Protein AF-A0A930X231-F1 (afdb_monomer_lite)

pLDDT: mean 92.52, std 9.86, range [32.0, 98.81]

Radius of gyration: 17.62 Å; chains: 1; bounding box: 50×43×43 Å

Foldseek 3Di:
DWDFDVVVDVRQFIWDWDWDDPDPPGDIHTDPATHADDDQFDGGDDPPAPDGAWDDQWDWFDDPNWIKIWTWTFGNVADRLQRTFTWMKTDPPLAVAVNDIDTDDTQDRQSQGNIFANWFWWAAPVQKIKIKGFGQLPRGDDPQAVSFTGMKIFIDSDSSHGNGDIYPQDTVVLQFTSWDQDLVVQRWIWGAGNPPGDIDTSPRHPSIHHHHDPSVVHHDNPPVPPD

Structure (mmCIF, N/CA/C/O backbone):
data_AF-A0A930X231-F1
#
_entry.id   AF-A0A930X231-F1
#
loop_
_atom_site.group_PDB
_atom_site.id
_atom_site.type_symbol
_atom_site.label_atom_id
_atom_site.label_alt_id
_atom_site.label_comp_id
_atom_site.label_as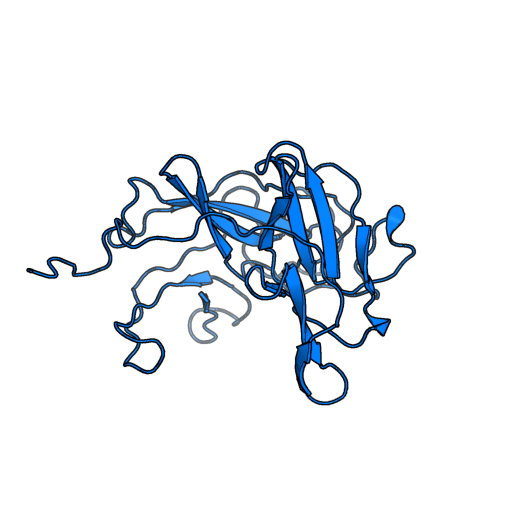ym_id
_atom_site.label_entity_id
_atom_site.label_seq_id
_atom_site.pdbx_PDB_ins_code
_atom_site.Cartn_x
_atom_site.Cartn_y
_atom_site.Cartn_z
_atom_site.occupancy
_atom_site.B_iso_or_equiv
_atom_site.auth_seq_id
_atom_site.auth_comp_id
_atom_site.auth_asym_id
_atom_site.auth_atom_id
_atom_site.pdbx_PDB_model_num
ATOM 1 N N . TYR A 1 1 ? -12.010 1.041 -2.655 1.00 93.31 1 TYR A N 1
ATOM 2 C CA . TYR A 1 1 ? -11.773 -0.088 -3.585 1.00 93.31 1 TYR A CA 1
ATOM 3 C C . TYR A 1 1 ? -11.175 0.452 -4.872 1.00 93.31 1 TYR A C 1
ATOM 5 O O . TYR A 1 1 ? -11.272 1.651 -5.105 1.00 93.31 1 TYR A O 1
ATOM 13 N N . THR A 1 2 ? -10.614 -0.410 -5.716 1.00 95.62 2 THR A N 1
ATOM 14 C CA . THR A 1 2 ? -10.158 -0.028 -7.060 1.00 95.62 2 THR A CA 1
ATOM 15 C C . THR A 1 2 ? -11.245 -0.313 -8.089 1.00 95.62 2 THR A C 1
ATOM 17 O O . THR A 1 2 ? -11.778 -1.420 -8.121 1.00 95.62 2 THR A O 1
ATOM 20 N N . SER A 1 3 ? -11.590 0.667 -8.922 1.00 91.69 3 SER A N 1
ATOM 21 C CA . SER A 1 3 ? -12.479 0.492 -10.075 1.00 91.69 3 SER A CA 1
ATOM 22 C C . SER A 1 3 ? -11.743 0.675 -11.396 1.00 91.69 3 SER A C 1
ATOM 24 O O . SER A 1 3 ? -10.812 1.474 -11.515 1.00 91.69 3 SER A O 1
ATOM 26 N N . ARG A 1 4 ? -12.214 -0.068 -12.399 1.00 90.00 4 ARG A N 1
ATOM 27 C CA . ARG A 1 4 ? -11.838 0.030 -13.812 1.00 90.00 4 ARG A CA 1
ATOM 28 C C . ARG A 1 4 ? -13.124 -0.009 -14.633 1.00 90.00 4 ARG A C 1
ATOM 30 O O . ARG A 1 4 ? -14.051 -0.720 -14.242 1.00 90.00 4 ARG A O 1
ATOM 37 N N . ASP A 1 5 ? -13.181 0.726 -15.737 1.00 84.06 5 ASP A N 1
ATOM 38 C CA . ASP A 1 5 ? -14.359 0.757 -16.606 1.00 84.06 5 ASP A CA 1
ATOM 39 C C . ASP A 1 5 ? -13.953 0.690 -18.084 1.00 84.06 5 ASP A C 1
ATOM 41 O O . ASP A 1 5 ? -13.500 1.668 -18.672 1.00 84.06 5 ASP A O 1
ATOM 45 N N . ARG A 1 6 ? -14.155 -0.485 -18.692 1.00 82.75 6 ARG A N 1
ATOM 46 C CA . ARG A 1 6 ? -13.871 -0.746 -20.114 1.00 82.75 6 ARG A CA 1
ATOM 47 C C . ARG A 1 6 ? -14.817 -0.022 -21.078 1.00 82.75 6 ARG A C 1
ATOM 49 O O . ARG A 1 6 ? -14.574 -0.054 -22.278 1.00 82.75 6 ARG A O 1
ATOM 56 N N . HIS A 1 7 ? -15.907 0.566 -20.586 1.00 84.00 7 HIS A N 1
ATOM 57 C CA . HIS A 1 7 ? -16.837 1.341 -21.407 1.00 84.00 7 HIS A CA 1
ATOM 58 C C . HIS A 1 7 ? -16.461 2.825 -21.468 1.00 84.00 7 HIS A C 1
ATOM 60 O O . HIS A 1 7 ? -16.841 3.501 -22.419 1.00 84.00 7 HIS A O 1
ATOM 66 N N . GLN A 1 8 ? -15.729 3.331 -20.469 1.00 76.19 8 GLN A N 1
ATOM 67 C CA . GLN A 1 8 ? -15.290 4.732 -20.409 1.00 76.19 8 GLN A CA 1
ATOM 68 C C . GLN A 1 8 ? -13.862 4.932 -20.922 1.00 76.19 8 GLN A C 1
ATOM 70 O O . GLN A 1 8 ? -13.531 6.008 -21.414 1.00 76.19 8 GLN A O 1
ATOM 75 N N . ASP A 1 9 ? -13.016 3.913 -20.801 1.00 78.31 9 ASP A N 1
ATOM 76 C CA . ASP A 1 9 ? -11.636 3.931 -21.270 1.00 78.31 9 ASP A CA 1
ATOM 77 C C . ASP A 1 9 ? -11.207 2.541 -21.765 1.00 78.31 9 ASP A C 1
ATOM 79 O O . ASP A 1 9 ? -12.010 1.617 -21.874 1.00 78.31 9 ASP A O 1
ATOM 83 N N . ASN A 1 10 ? -9.923 2.368 -22.078 1.00 77.81 10 ASN A N 1
ATOM 84 C CA . ASN A 1 10 ? -9.371 1.089 -22.535 1.00 77.81 10 ASN A CA 1
ATOM 85 C C . ASN A 1 10 ? -9.362 -0.020 -21.451 1.00 77.81 10 ASN A C 1
ATOM 87 O O . ASN A 1 10 ? -8.783 -1.087 -21.655 1.00 77.81 10 ASN A O 1
ATOM 91 N N . GLY A 1 11 ? -9.964 0.222 -20.282 1.00 78.31 11 GLY A N 1
ATOM 92 C CA . GLY A 1 11 ? -10.049 -0.688 -19.147 1.00 78.31 11 GLY A CA 1
ATOM 93 C C . GLY A 1 11 ? -8.786 -0.769 -18.299 1.00 78.31 11 GLY A C 1
ATOM 94 O O . GLY A 1 11 ? -8.726 -1.605 -17.391 1.00 78.31 11 GLY A O 1
ATOM 95 N N . THR A 1 12 ? -7.769 0.038 -18.604 1.00 81.38 12 THR A N 1
ATOM 96 C CA . THR A 1 12 ? -6.476 0.025 -17.901 1.00 81.38 12 THR A CA 1
ATOM 97 C C . THR A 1 12 ? -6.356 1.143 -16.874 1.00 81.38 12 THR A C 1
ATOM 99 O O . THR A 1 12 ? -5.538 1.029 -15.958 1.00 81.38 12 THR A O 1
ATOM 102 N N . ILE A 1 13 ? -7.190 2.183 -16.979 1.00 88.12 13 ILE A N 1
ATOM 103 C CA . ILE A 1 13 ? -7.213 3.276 -16.010 1.00 88.12 13 ILE A CA 1
ATOM 104 C C . ILE A 1 13 ? -7.808 2.756 -14.705 1.00 88.12 13 ILE A C 1
ATOM 106 O O . ILE A 1 13 ? -8.885 2.155 -14.660 1.00 88.12 13 ILE A O 1
ATOM 110 N N . GLN A 1 14 ? -7.080 2.995 -13.623 1.00 94.44 14 GLN A N 1
ATOM 111 C CA . GLN A 1 14 ? -7.476 2.607 -12.282 1.00 94.44 14 GLN A CA 1
ATOM 112 C C . GLN A 1 14 ? -7.923 3.841 -11.513 1.00 94.44 14 GLN A C 1
ATOM 114 O O . GLN A 1 14 ? -7.312 4.903 -11.592 1.00 94.44 14 GLN A O 1
ATOM 119 N N . ASN A 1 15 ? -9.018 3.699 -10.775 1.00 94.56 15 ASN A N 1
ATOM 120 C CA . ASN A 1 15 ? -9.558 4.751 -9.929 1.00 94.56 15 ASN A CA 1
ATOM 121 C C . ASN A 1 15 ? -9.783 4.197 -8.528 1.00 94.56 15 ASN A C 1
ATOM 123 O O . ASN A 1 15 ? -10.117 3.018 -8.379 1.00 94.56 15 ASN A O 1
ATOM 127 N N . ILE A 1 16 ? -9.689 5.049 -7.511 1.00 96.38 16 ILE A N 1
ATOM 128 C CA . ILE A 1 16 ? -10.174 4.694 -6.179 1.00 96.38 16 ILE A CA 1
ATOM 129 C C . ILE A 1 16 ? -11.616 5.166 -6.033 1.00 96.38 16 ILE A C 1
ATOM 131 O O . ILE A 1 16 ? -11.920 6.350 -6.174 1.00 96.38 16 ILE A O 1
ATOM 135 N N . GLY A 1 17 ? -12.502 4.216 -5.753 1.00 94.50 17 GLY A N 1
ATOM 136 C CA . GLY A 1 17 ? -13.898 4.470 -5.421 1.00 94.50 17 GLY A CA 1
ATOM 137 C C . GLY A 1 17 ? -14.224 4.084 -3.982 1.00 94.50 17 GLY A C 1
ATOM 138 O O . GLY A 1 17 ? -13.452 3.395 -3.298 1.00 94.50 17 GLY A O 1
ATOM 139 N N . MET A 1 18 ? -15.405 4.502 -3.534 1.00 92.31 18 MET A N 1
ATOM 140 C CA . MET A 1 18 ? -15.921 4.222 -2.198 1.00 92.31 18 MET A CA 1
ATOM 141 C C . MET A 1 18 ? -17.340 3.662 -2.272 1.00 92.31 18 MET A C 1
ATOM 143 O O . MET A 1 18 ? -18.137 4.017 -3.138 1.00 92.31 18 MET A O 1
ATOM 147 N N . ALA A 1 19 ? -17.645 2.734 -1.372 1.00 91.38 19 ALA A N 1
ATOM 148 C CA . ALA A 1 19 ? -18.984 2.215 -1.168 1.00 91.38 19 ALA A CA 1
ATOM 149 C C . ALA A 1 19 ? -19.203 2.032 0.328 1.00 91.38 19 ALA A C 1
ATOM 151 O O . ALA A 1 19 ? -18.261 1.715 1.055 1.00 91.38 19 ALA A O 1
ATOM 152 N N . CYS A 1 20 ? -20.440 2.224 0.766 1.00 89.38 20 CYS A N 1
ATOM 153 C CA . CYS A 1 20 ? -20.825 2.118 2.164 1.00 89.38 20 CYS A CA 1
ATOM 154 C C . CYS A 1 20 ? -21.917 1.057 2.314 1.00 89.38 20 CYS A C 1
ATOM 156 O O . CYS A 1 20 ? -22.816 0.964 1.475 1.00 89.38 20 CYS A O 1
ATOM 158 N N . ALA A 1 21 ? -21.866 0.308 3.408 1.00 90.06 21 ALA A N 1
ATOM 159 C CA . ALA A 1 21 ? -22.923 -0.589 3.853 1.00 90.06 21 ALA A CA 1
ATOM 160 C C . ALA A 1 21 ? -23.059 -0.463 5.376 1.00 90.06 21 ALA A C 1
ATOM 162 O O . ALA A 1 21 ? -22.090 -0.135 6.058 1.00 90.06 21 ALA A O 1
ATOM 163 N N . THR A 1 22 ? -24.253 -0.711 5.914 1.00 87.50 22 THR A N 1
ATOM 164 C CA . THR A 1 22 ? -24.484 -0.714 7.372 1.00 87.50 22 THR A CA 1
ATOM 165 C C . THR A 1 22 ? -23.985 -1.994 8.035 1.00 87.50 22 THR A C 1
ATOM 167 O O . THR A 1 22 ? -23.707 -2.006 9.228 1.00 87.50 22 THR A O 1
ATOM 170 N N . THR A 1 23 ? -23.860 -3.075 7.263 1.00 88.31 23 THR A N 1
ATOM 171 C CA . THR A 1 23 ? -23.277 -4.344 7.701 1.00 88.31 23 THR A CA 1
ATOM 172 C C . THR A 1 23 ? -22.404 -4.923 6.586 1.00 88.31 23 THR A C 1
ATOM 174 O O . THR A 1 23 ? -22.676 -4.665 5.410 1.00 88.31 23 THR A O 1
ATOM 177 N N . PRO A 1 24 ? -21.396 -5.757 6.900 1.00 87.12 24 PRO A N 1
ATOM 178 C CA . PRO A 1 24 ? -20.523 -6.348 5.880 1.00 87.12 24 PRO A CA 1
ATOM 179 C C . PRO A 1 24 ? -21.253 -7.202 4.829 1.00 87.12 24 PRO A C 1
ATOM 181 O O . PRO A 1 24 ? -20.798 -7.299 3.691 1.00 87.12 24 PRO A O 1
ATOM 184 N N . ARG A 1 25 ? -22.388 -7.816 5.202 1.00 91.75 25 ARG A N 1
ATOM 185 C CA . ARG A 1 25 ? -23.226 -8.656 4.322 1.00 91.75 25 ARG A CA 1
ATOM 186 C C . ARG A 1 25 ? -24.443 -7.917 3.746 1.00 91.75 25 ARG A C 1
ATOM 188 O O . ARG A 1 25 ? -25.255 -8.531 3.062 1.00 91.75 25 ARG A O 1
ATOM 195 N N . GLY A 1 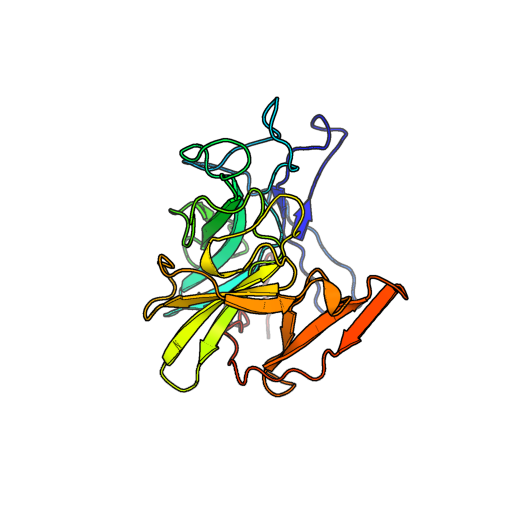26 ? -24.601 -6.633 4.061 1.00 92.00 26 GLY A N 1
ATOM 196 C CA . GLY A 1 26 ? -25.733 -5.822 3.626 1.00 92.00 26 GLY A CA 1
ATOM 197 C C . GLY A 1 26 ? -25.588 -5.286 2.197 1.00 92.00 26 GLY A C 1
ATOM 198 O O . GLY A 1 26 ? -24.569 -5.509 1.538 1.00 92.00 26 GLY A O 1
ATOM 199 N N . PRO A 1 27 ? -26.596 -4.543 1.706 1.00 93.44 27 PRO A N 1
ATOM 200 C CA . PRO A 1 27 ? -26.506 -3.880 0.415 1.00 93.44 27 PRO A CA 1
ATOM 201 C C . PRO A 1 27 ? -25.437 -2.781 0.450 1.00 93.44 27 PRO A C 1
ATOM 203 O O . PRO A 1 27 ? -25.462 -1.886 1.297 1.00 93.44 27 PRO A O 1
ATOM 206 N N . TRP A 1 28 ? -24.517 -2.835 -0.510 1.00 92.44 28 TRP A N 1
ATOM 207 C CA . TRP A 1 28 ? -23.470 -1.834 -0.683 1.00 92.44 28 TRP A CA 1
ATOM 208 C C . TRP A 1 28 ? -23.941 -0.714 -1.607 1.00 92.44 28 TRP A C 1
ATOM 210 O O . TRP A 1 28 ? -24.292 -0.945 -2.765 1.00 92.44 28 TRP A O 1
ATOM 220 N N . ARG A 1 29 ? -23.898 0.527 -1.117 1.00 90.81 29 ARG A N 1
ATOM 221 C CA . ARG A 1 29 ? -24.166 1.733 -1.907 1.00 90.81 29 ARG A CA 1
ATOM 222 C C . ARG A 1 29 ? -22.850 2.345 -2.365 1.00 90.81 29 ARG A C 1
ATOM 224 O O . ARG A 1 29 ? -22.089 2.859 -1.548 1.00 90.81 29 ARG A O 1
ATOM 231 N N . ARG A 1 30 ? -22.595 2.308 -3.674 1.00 89.62 30 ARG A N 1
ATOM 232 C CA . ARG A 1 30 ? -21.461 3.008 -4.295 1.00 89.62 30 ARG A CA 1
ATOM 233 C C . ARG A 1 30 ? -21.662 4.518 -4.217 1.00 89.62 30 ARG A C 1
ATOM 235 O O . ARG A 1 30 ? -22.781 5.004 -4.368 1.00 89.62 30 ARG A O 1
ATOM 242 N N . THR A 1 31 ? -20.579 5.244 -3.992 1.00 88.19 31 THR A N 1
ATOM 243 C CA . THR A 1 31 ? -20.555 6.704 -4.078 1.00 88.19 31 THR A CA 1
ATOM 244 C C . THR A 1 31 ? -20.129 7.125 -5.489 1.00 88.19 31 THR A C 1
ATOM 246 O O . THR A 1 31 ? -19.524 6.322 -6.204 1.00 88.19 31 THR A O 1
ATOM 249 N N . PRO A 1 32 ? -20.404 8.370 -5.918 1.00 87.81 32 PRO A N 1
ATOM 250 C CA . PRO A 1 32 ? -19.880 8.886 -7.185 1.00 87.81 32 PRO A CA 1
ATOM 251 C C . PRO A 1 32 ? -18.370 9.184 -7.135 1.00 87.81 32 PRO A C 1
ATOM 253 O O . PRO A 1 32 ? -17.812 9.661 -8.120 1.00 87.81 32 PRO A O 1
ATOM 256 N N . LEU A 1 33 ? -17.698 8.931 -6.001 1.00 90.25 33 LEU A N 1
ATOM 257 C CA . LEU A 1 33 ? -16.275 9.202 -5.832 1.00 90.25 33 LEU A CA 1
ATOM 258 C C . LEU A 1 33 ? -15.446 8.410 -6.847 1.00 90.25 33 LEU A C 1
ATOM 260 O O . LEU A 1 33 ? -15.532 7.180 -6.919 1.00 90.25 33 LEU A O 1
ATOM 264 N N . ARG A 1 34 ? -14.587 9.128 -7.569 1.00 91.75 34 ARG A N 1
ATOM 265 C CA . ARG A 1 34 ? -13.636 8.565 -8.524 1.00 91.75 34 ARG A CA 1
ATOM 266 C C . ARG A 1 34 ? -12.309 9.307 -8.414 1.00 91.75 34 ARG A C 1
ATOM 268 O O . ARG A 1 34 ? -12.104 10.324 -9.067 1.00 91.75 34 ARG A O 1
ATOM 275 N N . LEU A 1 35 ? -11.417 8.804 -7.566 1.00 94.44 35 LEU A N 1
ATOM 276 C CA . LEU A 1 35 ? -10.089 9.386 -7.391 1.00 94.44 35 LEU A CA 1
ATOM 277 C C . LEU A 1 35 ? -9.142 8.842 -8.453 1.00 94.44 35 LEU A C 1
ATOM 279 O O . LEU A 1 35 ? -8.827 7.649 -8.463 1.00 94.44 35 LEU A O 1
ATOM 283 N N . GLN A 1 36 ? -8.691 9.733 -9.325 1.00 94.06 36 GLN A N 1
ATOM 284 C CA . GLN A 1 36 ? -7.699 9.458 -10.357 1.00 94.06 36 GLN A CA 1
ATOM 285 C C . GLN A 1 36 ? -6.287 9.821 -9.883 1.00 94.06 36 GLN A C 1
ATOM 287 O O . GLN A 1 36 ? -6.154 10.662 -8.990 1.00 94.06 36 GLN A O 1
ATOM 292 N N . PRO A 1 37 ? -5.241 9.243 -10.498 1.00 93.62 37 PRO A N 1
ATOM 293 C CA . PRO A 1 37 ? -3.877 9.723 -10.311 1.00 93.62 37 PRO A CA 1
ATOM 294 C C . PRO A 1 37 ? -3.755 11.207 -10.687 1.00 93.62 37 PRO A C 1
ATOM 296 O O . PRO A 1 37 ? -4.325 11.664 -11.683 1.00 93.62 37 PRO A O 1
ATOM 299 N N . GLY A 1 38 ? -2.972 11.952 -9.915 1.00 92.50 38 GLY A N 1
ATOM 300 C CA . GLY A 1 38 ? -2.638 13.359 -10.149 1.00 92.50 38 GLY A CA 1
ATOM 301 C C . GLY A 1 38 ? -1.209 13.660 -9.699 1.00 92.50 38 GLY A C 1
ATOM 302 O O . GLY A 1 38 ? -0.530 12.760 -9.218 1.00 92.50 38 GLY A O 1
ATOM 303 N N . GLY A 1 39 ? -0.747 14.903 -9.862 1.00 90.50 39 GLY A N 1
ATOM 304 C CA . GLY A 1 39 ? 0.641 15.272 -9.548 1.00 90.50 39 GLY A CA 1
ATOM 305 C C . GLY A 1 39 ? 1.651 14.413 -10.317 1.00 90.50 39 GLY A C 1
ATOM 306 O O . GLY A 1 39 ? 1.470 14.187 -11.514 1.00 90.50 39 GLY A O 1
ATOM 307 N N . ASP A 1 40 ? 2.645 13.887 -9.599 1.00 92.44 40 ASP A N 1
ATOM 308 C CA . ASP A 1 40 ? 3.736 13.059 -10.137 1.00 92.44 40 ASP A CA 1
ATOM 309 C C . ASP A 1 40 ? 3.403 11.558 -10.210 1.00 92.44 40 ASP A C 1
ATOM 311 O O . ASP A 1 40 ? 4.292 10.702 -10.266 1.00 92.44 40 ASP A O 1
ATOM 315 N N . TYR A 1 41 ? 2.116 11.206 -10.202 1.00 97.06 41 TYR A N 1
ATOM 316 C CA . TYR A 1 41 ? 1.676 9.833 -10.419 1.00 97.06 41 TYR A CA 1
ATOM 317 C C . TYR A 1 41 ? 1.233 9.607 -11.861 1.00 97.06 41 TYR A C 1
ATOM 319 O O . TYR A 1 41 ? 0.479 10.377 -12.462 1.00 97.06 41 TYR A O 1
ATOM 327 N N . VAL A 1 42 ? 1.666 8.479 -12.411 1.00 94.62 42 VAL A N 1
ATOM 328 C CA . VAL A 1 42 ? 1.296 8.025 -13.748 1.00 94.62 42 VAL A CA 1
ATOM 329 C C . VAL A 1 42 ? -0.216 7.789 -13.813 1.00 94.62 42 VAL A C 1
ATOM 331 O O . VAL A 1 42 ? -0.779 7.133 -12.946 1.00 94.62 42 VAL A O 1
ATOM 334 N N . ARG A 1 43 ? -0.883 8.282 -14.865 1.00 91.31 43 ARG A N 1
ATOM 335 C CA . ARG A 1 43 ? -2.352 8.191 -15.005 1.00 91.31 43 ARG A CA 1
ATOM 336 C C . ARG A 1 43 ? -2.882 6.888 -15.603 1.00 91.31 43 ARG A C 1
ATOM 338 O O . ARG A 1 43 ? -4.055 6.572 -15.431 1.00 91.31 43 ARG A O 1
ATOM 345 N N . GLN A 1 44 ? -2.056 6.186 -16.372 1.00 90.44 44 GLN A N 1
ATOM 346 C CA . GLN A 1 44 ? -2.457 5.013 -17.148 1.00 90.44 44 GLN A CA 1
ATOM 347 C C . GLN A 1 44 ? -1.246 4.149 -17.505 1.00 90.44 44 GLN A C 1
ATOM 349 O O . GLN A 1 44 ? -0.109 4.510 -17.211 1.00 90.44 44 GLN A O 1
ATOM 354 N N . GLN A 1 45 ? -1.473 3.016 -18.170 1.00 90.38 45 GLN A N 1
ATOM 355 C CA . GLN A 1 45 ? -0.382 2.177 -18.665 1.00 90.38 45 GLN A CA 1
ATOM 356 C C . GLN A 1 45 ? 0.571 2.975 -19.564 1.00 90.38 45 GLN A C 1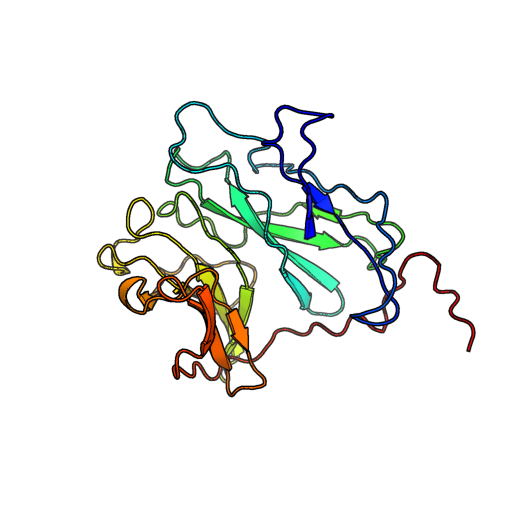
ATOM 358 O O . GLN A 1 45 ? 0.140 3.619 -20.520 1.00 90.38 45 GLN A O 1
ATOM 363 N N . LEU A 1 46 ? 1.870 2.887 -19.274 1.00 88.75 46 LEU A N 1
ATOM 364 C CA . LEU A 1 46 ? 2.919 3.444 -20.122 1.00 88.75 46 LEU A CA 1
ATOM 365 C C . LEU A 1 46 ? 3.366 2.398 -21.145 1.00 88.75 46 LEU A C 1
ATOM 367 O O . LEU A 1 46 ? 3.532 1.218 -20.819 1.00 88.75 46 LEU A O 1
ATOM 371 N N . ALA A 1 47 ? 3.562 2.835 -22.389 1.00 88.44 47 ALA A N 1
ATOM 372 C CA . ALA A 1 47 ? 4.098 1.985 -23.443 1.00 88.44 47 ALA A CA 1
ATOM 373 C C . ALA A 1 47 ? 5.519 1.523 -23.077 1.00 88.44 47 ALA A C 1
ATOM 375 O O . ALA A 1 47 ? 6.345 2.322 -22.644 1.00 88.44 47 ALA A O 1
ATOM 376 N N . GLY A 1 48 ? 5.795 0.227 -23.238 1.00 86.75 48 GLY A N 1
ATOM 377 C CA . GLY A 1 48 ? 7.096 -0.368 -22.914 1.00 86.75 48 GLY A CA 1
ATOM 378 C C . GLY A 1 48 ? 7.323 -0.676 -21.429 1.00 86.75 48 GLY A C 1
ATOM 379 O O . GLY A 1 48 ? 8.312 -1.331 -21.100 1.00 86.75 48 GLY A O 1
ATOM 380 N N . ASP A 1 49 ? 6.416 -0.273 -20.535 1.00 88.62 49 ASP A N 1
ATOM 381 C CA . ASP A 1 49 ? 6.463 -0.701 -19.138 1.00 88.62 49 ASP A CA 1
ATOM 382 C C . ASP A 1 49 ? 6.064 -2.180 -19.033 1.00 88.62 49 ASP A C 1
ATOM 384 O O . ASP A 1 49 ? 5.047 -2.612 -19.580 1.00 88.62 49 ASP A O 1
ATOM 388 N N . ARG A 1 50 ? 6.899 -2.966 -18.353 1.00 85.00 50 ARG A N 1
ATOM 389 C CA . ARG A 1 50 ? 6.747 -4.424 -18.245 1.00 85.00 50 ARG A CA 1
ATOM 390 C C . ARG A 1 50 ? 5.691 -4.827 -17.228 1.00 85.00 50 ARG A C 1
ATOM 392 O O . ARG A 1 50 ? 5.194 -5.949 -17.295 1.00 85.00 50 ARG A O 1
ATOM 399 N N . ALA A 1 51 ? 5.384 -3.936 -16.291 1.00 89.25 51 ALA A N 1
ATOM 400 C CA . ALA A 1 51 ? 4.391 -4.173 -15.263 1.00 89.25 51 ALA A CA 1
ATOM 401 C C . ALA A 1 51 ? 3.114 -3.365 -15.540 1.00 89.25 51 ALA A C 1
ATOM 403 O O . ALA A 1 51 ? 3.187 -2.261 -16.105 1.00 89.25 51 ALA A O 1
ATOM 404 N N . PRO A 1 52 ? 1.938 -3.879 -15.141 1.00 89.75 52 PRO A N 1
ATOM 405 C CA . PRO A 1 52 ? 0.693 -3.146 -15.270 1.00 89.75 52 PRO A CA 1
ATOM 406 C C . PRO A 1 52 ? 0.739 -1.796 -14.541 1.00 89.75 52 PRO A C 1
ATOM 408 O O . PRO A 1 52 ? 1.539 -1.541 -13.641 1.00 89.75 52 PRO A O 1
ATOM 411 N N . HIS A 1 53 ? -0.128 -0.885 -14.961 1.00 93.38 53 HIS A N 1
ATOM 412 C CA . HIS A 1 53 ? -0.357 0.379 -14.284 1.00 93.38 53 HIS A CA 1
ATOM 413 C C . HIS A 1 53 ? -0.823 0.139 -12.840 1.00 93.38 53 HIS A C 1
ATOM 415 O O . HIS A 1 53 ? -1.572 -0.807 -12.574 1.00 93.38 53 HIS A O 1
ATOM 421 N N . ALA A 1 54 ? -0.427 1.022 -11.921 1.00 95.75 54 ALA A N 1
ATOM 422 C CA . ALA A 1 54 ? -0.849 0.991 -10.528 1.00 95.75 54 ALA A CA 1
ATOM 423 C C . ALA A 1 54 ? -1.455 2.331 -10.098 1.00 95.75 54 ALA A C 1
ATOM 425 O O . ALA A 1 54 ? -0.806 3.374 -10.171 1.00 95.75 54 ALA A O 1
ATOM 426 N N . TRP A 1 55 ? -2.706 2.256 -9.649 1.00 97.81 55 TRP A N 1
ATOM 427 C CA . TRP A 1 55 ? -3.412 3.232 -8.824 1.00 97.81 55 TRP A CA 1
ATOM 428 C C . TRP A 1 55 ? -4.504 2.487 -8.049 1.00 97.81 55 TRP A C 1
ATOM 430 O O . TRP A 1 55 ? -5.699 2.542 -8.366 1.00 97.81 55 TRP A O 1
ATOM 440 N N . ARG A 1 56 ? -4.073 1.635 -7.115 1.00 97.75 56 ARG A N 1
ATOM 441 C CA . ARG A 1 56 ? -4.923 0.583 -6.543 1.00 97.75 56 ARG A CA 1
ATOM 442 C C . ARG A 1 56 ? -4.566 0.201 -5.116 1.00 97.75 56 ARG A C 1
ATOM 444 O O . ARG A 1 56 ? -3.614 0.711 -4.553 1.00 97.75 56 ARG A O 1
ATOM 451 N N . ASP A 1 57 ? -5.360 -0.704 -4.557 1.00 98.06 57 ASP A N 1
ATOM 452 C CA . ASP A 1 57 ? -5.146 -1.296 -3.237 1.00 98.06 57 ASP A CA 1
ATOM 453 C C . ASP A 1 57 ? -5.093 -0.256 -2.102 1.00 98.06 57 ASP A C 1
ATOM 455 O O . ASP A 1 57 ? -4.104 -0.164 -1.379 1.00 98.06 57 ASP A O 1
ATOM 459 N N . PRO A 1 58 ? -6.158 0.552 -1.931 1.00 98.19 58 PRO A N 1
ATOM 460 C CA . PRO A 1 58 ? -6.168 1.616 -0.937 1.00 98.19 58 PRO A CA 1
ATOM 461 C C . PRO A 1 58 ? -6.174 1.060 0.494 1.00 98.19 58 PRO A C 1
ATOM 463 O O . PRO A 1 58 ? -7.012 0.221 0.844 1.00 98.19 58 PRO A O 1
ATOM 466 N N . PHE A 1 59 ? -5.314 1.615 1.343 1.00 98.38 59 PHE A N 1
ATOM 467 C CA . PHE A 1 59 ? -5.261 1.387 2.783 1.00 98.38 59 PHE A CA 1
ATOM 468 C C . PHE A 1 59 ? -5.479 2.712 3.519 1.00 98.38 59 PHE A C 1
ATOM 470 O O . PHE A 1 59 ? -4.666 3.630 3.420 1.00 98.38 59 PHE A O 1
ATOM 477 N N . LEU A 1 60 ? -6.599 2.821 4.240 1.00 97.44 60 LEU A N 1
ATOM 478 C CA . LEU A 1 60 ? -6.942 4.009 5.025 1.00 97.44 60 LEU A CA 1
ATOM 479 C C . LEU A 1 60 ? -6.508 3.859 6.478 1.00 97.44 60 LEU A C 1
ATOM 481 O O . LEU A 1 60 ? -6.680 2.780 7.056 1.00 97.44 60 LEU A O 1
ATOM 485 N N . PHE A 1 61 ? -6.057 4.968 7.059 1.00 97.88 61 PHE A N 1
ATOM 486 C CA . PHE A 1 61 ? -5.721 5.098 8.473 1.00 97.88 61 PHE A CA 1
ATOM 487 C C . PHE A 1 61 ? -5.904 6.540 8.969 1.00 97.88 61 PHE A C 1
ATOM 489 O O . PHE A 1 61 ? -6.079 7.477 8.182 1.00 97.88 61 PHE A O 1
ATOM 496 N N . LEU A 1 62 ? -5.876 6.693 10.287 1.00 97.31 62 LEU A N 1
ATOM 497 C CA . LEU A 1 62 ? -5.894 7.952 11.010 1.00 97.31 62 LEU A CA 1
ATOM 498 C C . LEU A 1 62 ? -4.524 8.238 11.603 1.00 97.31 62 LEU A C 1
ATOM 500 O O . LEU A 1 62 ? -3.861 7.351 12.139 1.00 97.31 62 LEU A O 1
ATOM 504 N N . ASP A 1 63 ? -4.144 9.505 11.540 1.00 96.00 63 ASP A N 1
ATOM 505 C CA . ASP A 1 63 ? -2.993 10.033 12.254 1.00 96.00 63 ASP A CA 1
ATOM 506 C C . ASP A 1 63 ? -3.318 11.457 12.706 1.00 96.00 63 ASP A C 1
ATOM 508 O O . ASP A 1 63 ? -3.784 12.270 11.906 1.00 96.00 63 ASP A O 1
ATOM 512 N N . GLU A 1 64 ? -3.177 11.724 14.006 1.00 93.75 64 GLU A N 1
ATOM 513 C CA . GLU A 1 64 ? -3.464 13.031 14.628 1.00 93.75 64 GLU A CA 1
ATOM 514 C C . GLU A 1 64 ? -4.844 13.619 14.258 1.00 93.75 64 GLU A C 1
ATOM 516 O O . GLU A 1 64 ? -5.024 14.821 14.081 1.00 93.75 64 GLU A O 1
ATOM 521 N N . GLY A 1 65 ? -5.856 12.756 14.118 1.00 93.25 65 GLY A N 1
ATOM 522 C CA . GLY A 1 65 ? -7.215 13.171 13.761 1.00 93.25 65 GLY A CA 1
ATOM 523 C C . GLY A 1 65 ? -7.445 13.459 12.277 1.00 93.25 65 GLY A C 1
ATOM 524 O O . GLY A 1 65 ? -8.562 13.803 11.897 1.00 93.25 65 GLY A O 1
ATOM 525 N N . GLN A 1 66 ? -6.438 13.276 11.428 1.00 96.12 66 GLN A N 1
ATOM 526 C CA . GLN A 1 66 ? -6.528 13.437 9.985 1.00 96.12 66 GLN A CA 1
ATOM 527 C C . GLN A 1 66 ? -6.600 12.071 9.290 1.00 96.12 66 GLN A C 1
ATOM 529 O O . GLN A 1 66 ? -5.842 11.153 9.601 1.00 96.12 66 GLN A O 1
ATOM 534 N N . VAL A 1 67 ? -7.516 11.939 8.327 1.00 97.31 67 VAL A N 1
ATOM 535 C CA . VAL A 1 67 ? -7.637 10.733 7.496 1.00 97.31 67 VAL A CA 1
ATOM 536 C C . VAL A 1 67 ? -6.625 10.768 6.359 1.00 97.31 67 VAL A C 1
ATOM 538 O O . VAL A 1 67 ? -6.581 11.734 5.583 1.00 97.31 67 VAL A O 1
ATOM 541 N N . TYR A 1 68 ? -5.888 9.669 6.227 1.00 98.12 68 TYR A N 1
ATOM 542 C CA . TYR A 1 68 ? -4.964 9.407 5.134 1.00 98.12 68 TYR A CA 1
ATOM 543 C C . TYR A 1 68 ? -5.304 8.104 4.415 1.00 98.12 68 TYR A C 1
ATOM 545 O O . TYR A 1 68 ? -5.984 7.218 4.939 1.00 98.12 68 TYR A O 1
ATOM 553 N N . MET A 1 69 ? -4.808 7.998 3.188 1.00 98.38 69 MET A N 1
ATOM 554 C CA . MET A 1 69 ? -4.842 6.789 2.383 1.00 98.38 69 MET A CA 1
ATOM 555 C C . MET A 1 69 ? -3.480 6.588 1.735 1.00 98.38 69 MET A C 1
ATOM 557 O O . MET A 1 69 ? -2.983 7.498 1.075 1.00 98.38 69 MET A O 1
ATOM 561 N N . VAL A 1 70 ? -2.921 5.390 1.874 1.00 98.75 70 VAL A N 1
ATOM 562 C CA . VAL A 1 70 ? -1.819 4.928 1.024 1.00 98.75 70 VAL A CA 1
ATOM 563 C C . VAL A 1 70 ? -2.338 3.944 -0.011 1.00 98.75 70 VAL A C 1
ATOM 565 O O . VAL A 1 70 ? -3.353 3.283 0.216 1.00 98.75 70 VAL A O 1
ATOM 568 N N . LEU A 1 71 ? -1.685 3.876 -1.166 1.00 98.81 71 LEU A N 1
ATOM 569 C CA . LEU A 1 71 ? -2.090 2.998 -2.264 1.00 98.81 71 LEU A CA 1
ATOM 570 C C . LEU A 1 71 ? -0.900 2.640 -3.160 1.00 98.81 71 LEU A C 1
ATOM 572 O O . LEU A 1 71 ? 0.111 3.343 -3.172 1.00 98.81 71 LEU A O 1
ATOM 576 N N . SER A 1 72 ? -1.025 1.562 -3.931 1.00 98.56 72 SER A N 1
ATOM 577 C CA . SER A 1 72 ? -0.067 1.202 -4.978 1.00 98.56 72 SER A CA 1
ATOM 578 C C . SER A 1 72 ? -0.156 2.203 -6.120 1.00 98.56 72 SER A C 1
ATOM 580 O O . SER A 1 72 ? -1.211 2.330 -6.747 1.00 98.56 72 SER A O 1
ATOM 582 N N . ALA A 1 73 ? 0.950 2.875 -6.418 1.00 98.19 73 ALA A N 1
ATOM 583 C CA . ALA A 1 73 ? 1.056 3.875 -7.469 1.00 98.19 73 ALA A CA 1
ATOM 584 C C . ALA A 1 73 ? 2.264 3.612 -8.378 1.00 98.19 73 ALA A C 1
ATOM 586 O O . ALA A 1 73 ? 3.133 2.790 -8.078 1.00 98.19 73 ALA A O 1
ATOM 587 N N . LYS A 1 74 ? 2.335 4.355 -9.485 1.00 97.44 74 LYS A N 1
ATOM 588 C CA . LYS A 1 74 ? 3.564 4.517 -10.267 1.00 97.44 74 LYS A CA 1
ATOM 589 C C . LYS A 1 74 ? 3.988 5.980 -10.291 1.00 97.44 74 LYS A C 1
ATOM 591 O O . LYS A 1 74 ? 3.165 6.837 -10.604 1.00 97.44 74 LYS A O 1
ATOM 596 N N . SER A 1 75 ? 5.252 6.253 -9.985 1.00 96.38 75 SER A N 1
ATOM 597 C CA . SER A 1 75 ? 5.859 7.581 -10.109 1.00 96.38 75 SER A CA 1
ATOM 598 C C . SER A 1 75 ? 6.145 7.908 -11.577 1.00 96.38 75 SER A C 1
ATOM 600 O O . SER A 1 75 ? 6.626 7.058 -12.326 1.00 96.38 75 SER A O 1
ATOM 602 N N . SER A 1 76 ? 5.869 9.140 -12.004 1.00 94.75 76 SER A N 1
ATOM 603 C CA . SER A 1 76 ? 6.270 9.645 -13.324 1.00 94.75 76 SER A CA 1
ATOM 604 C C . SER A 1 76 ? 7.725 10.113 -13.373 1.00 94.75 76 SER A C 1
ATOM 606 O O . SER A 1 76 ? 8.257 10.297 -14.463 1.00 94.75 76 SER A O 1
ATOM 608 N N . ALA A 1 77 ? 8.367 10.305 -12.216 1.00 93.12 77 ALA A N 1
ATOM 609 C CA . ALA A 1 77 ? 9.750 10.773 -12.112 1.00 93.12 77 ALA A CA 1
ATOM 610 C C . ALA A 1 77 ? 10.784 9.632 -12.138 1.00 93.12 77 ALA A C 1
ATOM 612 O O . ALA A 1 77 ? 11.967 9.875 -12.369 1.00 93.12 77 ALA A O 1
ATOM 613 N N . ALA A 1 78 ? 10.355 8.390 -11.899 1.00 94.38 78 ALA A N 1
ATOM 614 C CA . ALA A 1 78 ? 11.231 7.224 -11.839 1.00 94.38 78 ALA A CA 1
ATOM 615 C C . ALA A 1 78 ? 11.302 6.463 -13.184 1.00 94.38 78 ALA A C 1
ATOM 617 O O . ALA A 1 78 ? 10.334 6.467 -13.951 1.00 94.38 78 ALA A O 1
ATOM 618 N N . PRO A 1 79 ? 12.416 5.761 -13.478 1.00 94.25 79 PRO A N 1
ATOM 619 C CA . PRO A 1 79 ? 12.555 4.975 -14.704 1.00 94.25 79 PRO A CA 1
ATOM 620 C C . PRO A 1 79 ? 11.506 3.859 -14.840 1.00 94.25 79 PRO A C 1
ATOM 622 O O . PRO A 1 79 ? 11.099 3.242 -13.854 1.00 94.25 79 PRO A O 1
ATOM 625 N N . LEU A 1 80 ? 11.126 3.532 -16.081 1.00 94.31 80 LEU A N 1
ATOM 626 C CA . LEU A 1 80 ? 10.222 2.412 -16.374 1.00 94.31 80 LEU A CA 1
ATOM 627 C C . LEU A 1 80 ? 10.735 1.088 -15.795 1.00 94.31 80 LEU A C 1
ATOM 629 O O . LEU A 1 80 ? 11.927 0.784 -15.850 1.00 94.31 80 LEU A O 1
ATOM 633 N N . GLY A 1 81 ? 9.812 0.288 -15.256 1.00 93.25 81 GLY A N 1
ATOM 634 C CA . GLY A 1 81 ? 10.133 -0.974 -14.584 1.00 93.25 81 GLY A CA 1
ATOM 635 C C . GLY A 1 81 ? 10.798 -0.807 -13.213 1.00 93.25 81 GLY A C 1
ATOM 636 O O . GLY A 1 81 ? 11.146 -1.801 -12.590 1.00 93.25 81 GLY A O 1
ATOM 637 N N . LYS A 1 82 ? 10.983 0.433 -12.748 1.00 95.38 82 LYS A N 1
ATOM 638 C CA . LYS A 1 82 ? 11.494 0.795 -11.418 1.00 95.38 82 LYS A CA 1
ATOM 639 C C . LYS A 1 82 ? 10.712 1.969 -10.825 1.00 95.38 82 LYS A C 1
ATOM 641 O O . LYS A 1 82 ? 11.217 2.714 -9.996 1.00 95.38 82 LYS A O 1
ATOM 646 N N . ASN A 1 83 ? 9.493 2.176 -11.299 1.00 96.56 83 ASN A N 1
ATOM 647 C CA . ASN A 1 83 ? 8.655 3.319 -10.970 1.00 96.56 83 ASN A CA 1
ATOM 648 C C . ASN A 1 83 ? 7.520 2.987 -10.000 1.00 96.56 83 ASN A C 1
ATOM 650 O O . ASN A 1 83 ? 6.662 3.836 -9.775 1.00 96.56 83 ASN A O 1
ATOM 654 N N . GLY A 1 84 ? 7.498 1.786 -9.428 1.00 97.12 84 GLY A N 1
ATOM 655 C CA . GLY A 1 84 ? 6.590 1.422 -8.351 1.00 97.12 84 GLY A CA 1
ATOM 656 C C . GLY A 1 84 ? 6.798 2.329 -7.141 1.00 97.12 84 GLY A C 1
ATOM 657 O O . GLY A 1 84 ? 7.927 2.558 -6.701 1.00 97.12 84 GLY A O 1
ATOM 658 N N . ALA A 1 85 ? 5.693 2.857 -6.626 1.00 98.12 85 ALA A N 1
ATOM 659 C CA . ALA A 1 85 ? 5.671 3.764 -5.491 1.00 98.12 85 ALA A CA 1
ATOM 660 C C . ALA A 1 85 ? 4.463 3.473 -4.594 1.00 98.12 85 ALA A C 1
ATOM 662 O O . ALA A 1 85 ? 3.465 2.891 -5.031 1.00 98.12 85 ALA A O 1
ATOM 663 N N . VAL A 1 86 ? 4.529 3.936 -3.349 1.00 98.69 86 VAL A N 1
ATOM 664 C CA . VAL A 1 86 ? 3.376 3.977 -2.448 1.00 98.69 86 VAL A CA 1
ATOM 665 C C . VAL A 1 86 ? 2.901 5.417 -2.345 1.00 98.69 86 VAL A C 1
ATOM 667 O O . VAL A 1 86 ? 3.537 6.255 -1.703 1.00 98.69 86 VAL A O 1
ATOM 670 N N . GLY A 1 87 ? 1.797 5.700 -3.033 1.00 98.38 87 GLY A N 1
ATOM 671 C CA . GLY A 1 87 ? 1.220 7.035 -3.100 1.00 98.38 87 GLY A CA 1
ATOM 672 C C . GLY A 1 87 ? 0.482 7.411 -1.822 1.00 98.38 87 GLY A C 1
ATOM 673 O O . GLY A 1 87 ? 0.029 6.529 -1.091 1.00 98.38 87 GLY A O 1
ATOM 674 N N . LEU A 1 88 ? 0.337 8.714 -1.573 1.00 98.50 88 LEU A N 1
ATOM 675 C CA . LEU A 1 88 ? -0.329 9.255 -0.389 1.00 98.50 88 LEU A CA 1
ATOM 676 C C . LEU A 1 88 ? -1.446 10.223 -0.762 1.00 98.50 88 LEU A C 1
ATOM 678 O O . LEU A 1 88 ? -1.273 11.122 -1.584 1.00 98.50 88 LEU A O 1
ATOM 682 N N . LEU A 1 89 ? -2.596 10.059 -0.117 1.00 98.12 89 LEU A N 1
ATOM 683 C CA . LEU A 1 89 ? -3.700 11.000 -0.194 1.00 98.12 89 LEU A CA 1
ATOM 684 C C . LEU A 1 89 ? -4.164 11.403 1.207 1.00 98.12 89 LEU A C 1
ATOM 686 O O . LEU A 1 89 ? -4.118 10.613 2.152 1.00 98.12 89 LEU A O 1
ATOM 690 N N . ARG A 1 90 ? -4.671 12.632 1.320 1.00 97.31 90 ARG A N 1
ATOM 691 C CA . ARG A 1 90 ? -5.273 13.202 2.531 1.00 97.31 90 ARG A CA 1
ATOM 692 C C . ARG A 1 90 ? -6.718 13.613 2.261 1.00 97.31 90 ARG A C 1
ATOM 694 O O . ARG A 1 90 ? -6.983 14.324 1.294 1.00 97.31 90 ARG A O 1
ATOM 701 N N . LEU A 1 91 ? -7.653 13.216 3.121 1.00 95.94 91 LEU A N 1
ATOM 702 C CA . LEU A 1 91 ? -9.048 13.658 3.013 1.00 95.94 91 LEU A CA 1
ATOM 703 C C . LEU A 1 91 ? -9.179 15.103 3.511 1.00 95.94 91 LEU A C 1
ATOM 705 O O . LEU A 1 91 ? -8.939 15.384 4.685 1.00 95.94 91 LEU A O 1
ATOM 709 N N . ARG A 1 92 ? -9.589 16.040 2.656 1.00 92.50 92 ARG A N 1
ATOM 710 C CA . ARG A 1 92 ? -9.783 17.435 3.074 1.00 92.50 92 ARG A CA 1
ATOM 711 C C . ARG A 1 92 ? -11.017 17.565 3.960 1.00 92.50 92 ARG A C 1
ATOM 713 O O . ARG A 1 92 ? -12.068 17.008 3.661 1.00 92.50 92 ARG A O 1
ATOM 720 N N . GLY A 1 93 ? -10.875 18.308 5.058 1.00 86.12 93 GLY A N 1
ATOM 721 C CA . GLY A 1 93 ? -11.971 18.592 5.987 1.00 86.12 93 GLY A CA 1
ATOM 722 C C . GLY A 1 93 ? -12.498 17.378 6.757 1.00 86.12 93 GLY A C 1
ATOM 723 O O . GLY A 1 93 ? -13.455 17.537 7.505 1.00 86.12 93 GLY A O 1
ATOM 724 N N . ASN A 1 94 ? -11.880 16.196 6.607 1.00 84.06 94 ASN A N 1
ATOM 725 C CA . ASN A 1 94 ? -12.286 14.970 7.294 1.00 84.06 94 ASN A CA 1
ATOM 726 C C . ASN A 1 94 ? -13.765 14.590 7.051 1.00 84.06 94 ASN A C 1
ATOM 728 O O . ASN A 1 94 ? -14.455 14.098 7.940 1.00 84.06 94 ASN A O 1
ATOM 732 N N . ASP A 1 95 ? -14.260 14.803 5.831 1.00 85.69 95 ASP A N 1
ATOM 733 C CA . ASP A 1 95 ? -15.637 14.481 5.453 1.00 85.69 95 ASP A CA 1
ATOM 734 C C . ASP A 1 95 ? -15.668 13.573 4.217 1.00 85.69 95 ASP A C 1
ATOM 736 O O . ASP A 1 95 ? -15.421 14.000 3.083 1.00 85.69 95 ASP A O 1
ATOM 740 N N . PHE A 1 96 ? -15.997 12.296 4.427 1.00 87.12 96 PHE A N 1
ATOM 741 C CA . PHE A 1 96 ? -16.099 11.328 3.336 1.00 87.12 96 PHE A CA 1
ATOM 742 C C . PHE A 1 96 ? -17.278 11.627 2.404 1.00 87.12 96 PHE A C 1
ATOM 744 O O . PHE A 1 96 ? -17.272 11.171 1.260 1.00 87.12 96 PHE A O 1
ATOM 751 N N . SER A 1 97 ? -18.288 12.374 2.862 1.00 81.81 97 SER A N 1
ATOM 752 C CA . SER A 1 97 ? -19.438 12.753 2.043 1.00 81.81 97 SER A CA 1
ATOM 753 C C . SER A 1 97 ? -19.075 13.796 0.984 1.00 81.81 97 SER A C 1
ATOM 755 O O . SER A 1 97 ? -19.505 13.660 -0.161 1.00 81.81 97 SER A O 1
ATOM 757 N N . ALA A 1 98 ? -18.215 14.759 1.333 1.00 80.50 98 ALA A N 1
ATOM 758 C CA . ALA A 1 98 ? -17.646 15.715 0.388 1.00 80.50 98 ALA A CA 1
ATOM 759 C C . ALA A 1 98 ? -16.686 15.030 -0.596 1.00 80.50 98 ALA A C 1
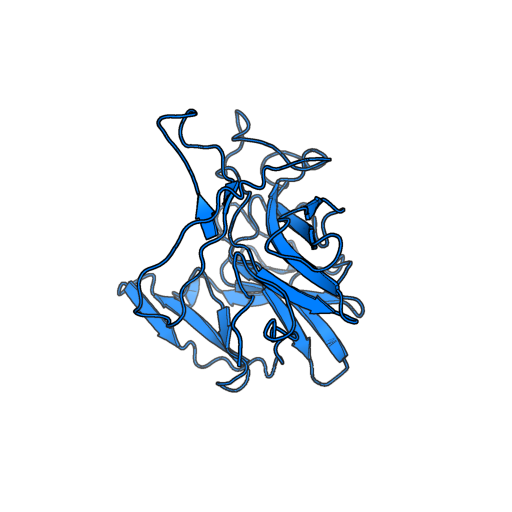ATOM 761 O O . ALA A 1 98 ? -16.589 15.430 -1.755 1.00 80.50 98 ALA A O 1
ATOM 762 N N . GLY A 1 99 ? -15.982 13.985 -0.143 1.00 85.12 99 GLY A N 1
ATOM 763 C CA . GLY A 1 99 ? -15.139 13.153 -1.004 1.00 85.12 99 GLY A CA 1
ATOM 764 C C . GLY A 1 99 ? -13.977 13.914 -1.647 1.00 85.12 99 GLY A C 1
ATOM 765 O O . GLY A 1 99 ? -13.479 13.502 -2.692 1.00 85.12 99 GLY A O 1
ATOM 766 N N . VAL A 1 100 ? -13.546 15.025 -1.045 1.00 92.06 100 VAL A N 1
ATOM 767 C CA . VAL A 1 100 ? -12.450 15.848 -1.562 1.00 92.06 100 VAL A CA 1
ATOM 768 C C . VAL A 1 100 ? -11.134 15.327 -1.003 1.00 92.06 100 VAL A C 1
ATOM 770 O O . VAL A 1 100 ? -10.857 15.463 0.187 1.00 92.06 100 VAL A O 1
ATOM 773 N N . TRP A 1 101 ? -10.306 14.752 -1.868 1.00 95.75 101 TRP A N 1
ATOM 774 C CA . TRP A 1 101 ? -8.988 14.244 -1.501 1.00 95.75 101 TRP A CA 1
ATOM 775 C C . TRP A 1 101 ? -7.891 15.098 -2.115 1.00 95.75 101 TRP A C 1
ATOM 777 O O . TRP A 1 101 ? -7.960 15.502 -3.273 1.00 95.75 101 TRP A O 1
ATOM 787 N N . GLU A 1 102 ? -6.865 15.351 -1.322 1.00 96.56 102 GLU A N 1
ATOM 788 C CA . GLU A 1 102 ? -5.618 15.942 -1.763 1.00 96.56 102 GLU A CA 1
ATOM 789 C C . GLU A 1 102 ? -4.600 14.841 -2.029 1.00 96.56 102 GLU A C 1
ATOM 791 O O . GLU A 1 102 ? -4.398 13.964 -1.190 1.00 96.56 102 GLU A O 1
ATOM 796 N N . ILE A 1 103 ? -3.970 14.901 -3.196 1.00 97.50 103 ILE A N 1
ATOM 797 C CA . ILE A 1 103 ? -2.891 14.001 -3.591 1.00 97.50 103 ILE A CA 1
ATOM 798 C C . ILE A 1 103 ? -1.577 14.620 -3.111 1.00 97.50 103 ILE A C 1
ATOM 800 O O . ILE A 1 103 ? -1.323 15.792 -3.380 1.00 97.50 103 ILE A O 1
ATOM 804 N N . LEU A 1 104 ? -0.784 13.841 -2.380 1.00 97.56 104 LEU A N 1
ATOM 805 C CA . LEU A 1 104 ? 0.490 14.240 -1.782 1.00 97.56 104 LEU A CA 1
ATOM 806 C C . LEU A 1 104 ? 1.642 13.421 -2.382 1.00 97.56 104 LEU A C 1
ATOM 808 O O . LEU A 1 104 ? 1.414 12.437 -3.094 1.00 97.56 104 LEU A O 1
ATOM 812 N N . ASP A 1 105 ? 2.872 13.802 -2.047 1.00 96.88 105 ASP A N 1
ATOM 813 C CA . ASP A 1 105 ? 4.080 13.066 -2.426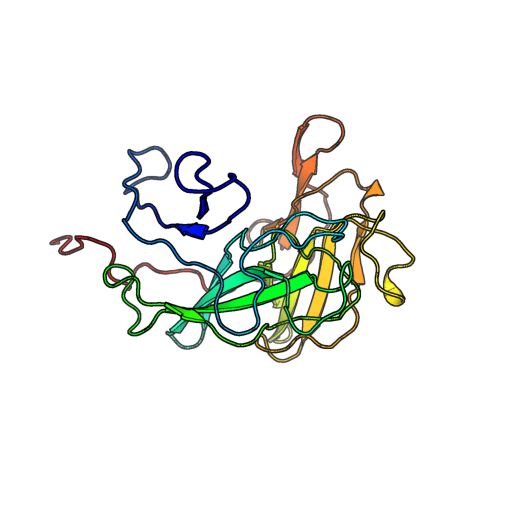 1.00 96.88 105 ASP A CA 1
ATOM 814 C C . ASP A 1 105 ? 4.061 11.627 -1.898 1.00 96.88 105 ASP A C 1
ATOM 816 O O . ASP A 1 105 ? 3.445 11.316 -0.872 1.00 96.88 105 ASP A O 1
ATOM 820 N N . ALA A 1 106 ? 4.729 10.734 -2.627 1.00 98.00 106 ALA A N 1
ATOM 821 C CA . ALA A 1 106 ? 4.782 9.322 -2.278 1.00 98.00 106 ALA A CA 1
ATOM 822 C C . ALA A 1 106 ? 5.528 9.131 -0.955 1.00 98.00 106 ALA A C 1
ATOM 824 O O . ALA A 1 106 ? 6.590 9.715 -0.753 1.00 98.00 106 ALA A O 1
ATOM 825 N N . ILE A 1 107 ? 5.024 8.248 -0.089 1.00 98.44 107 ILE A N 1
ATOM 826 C CA . ILE A 1 107 ? 5.743 7.901 1.148 1.00 98.44 107 ILE A CA 1
ATOM 827 C C . ILE A 1 107 ? 6.926 6.965 0.889 1.00 98.44 107 ILE A C 1
ATOM 829 O O . ILE A 1 107 ? 7.802 6.837 1.738 1.00 98.44 107 ILE A O 1
ATOM 833 N N . ALA A 1 108 ? 6.940 6.294 -0.267 1.00 98.31 108 ALA A N 1
ATOM 834 C CA . ALA A 1 108 ? 8.029 5.435 -0.709 1.00 98.31 108 ALA A CA 1
ATOM 835 C C . ALA A 1 108 ? 8.102 5.409 -2.239 1.00 98.31 108 ALA A C 1
ATOM 837 O O . ALA A 1 108 ? 7.100 5.153 -2.911 1.00 98.31 108 ALA A O 1
ATOM 838 N N . SER A 1 109 ? 9.297 5.624 -2.785 1.00 97.25 109 SER A N 1
ATOM 839 C CA . SER A 1 109 ? 9.608 5.430 -4.207 1.00 97.25 109 SER A CA 1
ATOM 840 C C . SER A 1 109 ? 11.071 4.987 -4.353 1.00 97.25 109 SER A C 1
ATOM 842 O O . SER A 1 109 ? 11.900 5.737 -4.870 1.00 97.25 109 SER A O 1
ATOM 844 N N . PRO A 1 110 ? 11.422 3.776 -3.881 1.00 96.12 110 PRO A N 1
ATOM 845 C CA . PRO A 1 110 ? 12.815 3.335 -3.733 1.00 96.12 110 PRO A CA 1
ATOM 846 C C . PRO A 1 110 ? 13.537 3.042 -5.062 1.00 96.12 110 PRO A C 1
ATOM 848 O O . PRO A 1 110 ? 14.719 2.717 -5.066 1.00 96.12 110 PRO A O 1
ATOM 851 N N . GLN A 1 111 ? 12.837 3.119 -6.196 1.00 95.81 111 GLN A N 1
ATOM 852 C CA . GLN A 1 111 ? 13.384 2.888 -7.539 1.00 95.81 111 GLN A CA 1
ATOM 853 C C . GLN A 1 111 ? 13.983 1.487 -7.774 1.00 95.81 111 GLN A C 1
ATOM 855 O O . GLN A 1 111 ? 14.902 1.302 -8.576 1.00 95.81 111 GLN A O 1
ATOM 860 N N . TRP A 1 112 ? 13.448 0.476 -7.089 1.00 95.69 112 TRP A N 1
ATOM 861 C CA . TRP A 1 112 ? 13.824 -0.937 -7.264 1.00 95.69 112 TRP A CA 1
ATOM 862 C C . TRP A 1 112 ? 12.682 -1.825 -7.752 1.00 95.69 112 TRP A C 1
ATOM 864 O O . TRP A 1 112 ? 12.924 -2.936 -8.211 1.00 95.69 112 TRP A O 1
ATOM 874 N N . TYR A 1 113 ? 11.454 -1.325 -7.658 1.00 96.31 113 TYR A N 1
ATOM 875 C CA . TYR A 1 113 ? 10.231 -2.071 -7.904 1.00 96.31 113 TYR A CA 1
ATOM 876 C C . TYR A 1 113 ? 9.513 -1.440 -9.091 1.00 96.31 113 TYR A C 1
ATOM 878 O O . TYR A 1 113 ? 9.390 -0.218 -9.159 1.00 96.31 113 TYR A O 1
ATOM 886 N N . ALA A 1 114 ? 9.032 -2.248 -10.023 1.00 95.75 114 ALA A N 1
ATOM 887 C CA . ALA A 1 114 ? 8.002 -1.859 -10.969 1.00 95.75 114 ALA A CA 1
ATOM 888 C C . ALA A 1 114 ? 6.642 -1.750 -10.260 1.00 95.75 114 ALA A C 1
ATOM 890 O O . ALA A 1 114 ? 5.852 -0.866 -10.601 1.00 95.75 114 ALA A O 1
ATOM 891 N N . GLU A 1 115 ? 6.382 -2.609 -9.264 1.00 95.38 115 GLU A N 1
ATOM 892 C CA . GLU A 1 115 ? 5.146 -2.606 -8.473 1.00 95.38 115 GLU A CA 1
ATOM 893 C C . GLU A 1 115 ? 5.374 -2.857 -6.974 1.00 95.38 115 GLU A C 1
ATOM 895 O O . GLU A 1 115 ? 6.133 -3.733 -6.560 1.00 95.38 115 GLU A O 1
ATOM 900 N N . MET A 1 116 ? 4.648 -2.093 -6.153 1.00 97.81 116 MET A N 1
ATOM 901 C CA . MET A 1 116 ? 4.539 -2.274 -4.702 1.00 97.81 116 MET A CA 1
ATOM 902 C C . MET A 1 116 ? 3.062 -2.533 -4.379 1.00 97.81 116 MET A C 1
ATOM 904 O O . MET A 1 116 ? 2.289 -1.593 -4.178 1.00 97.81 116 MET A O 1
ATOM 908 N N . GLU A 1 117 ? 2.635 -3.796 -4.437 1.00 97.94 117 GLU A N 1
ATOM 909 C CA . GLU A 1 117 ? 1.221 -4.191 -4.372 1.00 97.94 117 GLU A CA 1
ATOM 910 C C . GLU A 1 117 ? 0.696 -4.278 -2.936 1.00 97.94 117 GLU A C 1
ATOM 912 O O . GLU A 1 117 ? 1.431 -4.623 -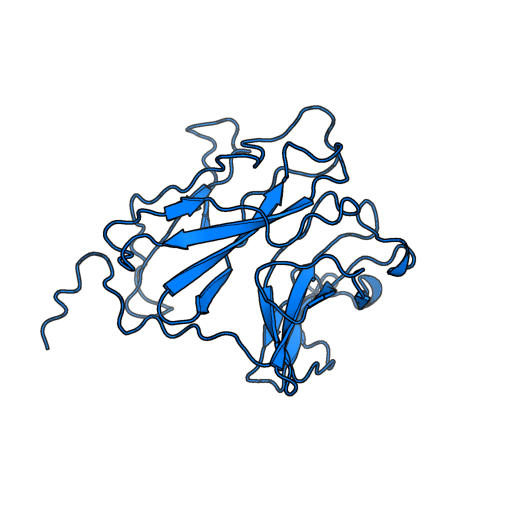2.012 1.00 97.94 117 GLU A O 1
ATOM 917 N N . VAL A 1 118 ? -0.602 -4.026 -2.741 1.00 98.12 118 VAL A N 1
ATOM 918 C CA . VAL A 1 118 ? -1.278 -4.181 -1.437 1.00 98.12 118 VAL A CA 1
ATOM 919 C C . VAL A 1 118 ? -0.544 -3.486 -0.265 1.00 98.12 118 VAL A C 1
ATOM 921 O O . VAL A 1 118 ? -0.322 -4.112 0.781 1.00 98.12 118 VAL A O 1
ATOM 924 N N . PRO A 1 119 ? -0.139 -2.206 -0.406 1.00 98.69 119 PRO A N 1
ATOM 925 C CA . PRO A 1 119 ? 0.628 -1.523 0.616 1.00 98.69 119 PRO A CA 1
ATOM 926 C C . PRO A 1 119 ? -0.202 -1.335 1.880 1.00 98.69 119 PRO A C 1
ATOM 928 O O . PRO A 1 119 ? -1.379 -0.971 1.835 1.00 98.69 119 PRO A O 1
ATOM 931 N N . GLN A 1 120 ? 0.427 -1.581 3.020 1.00 98.62 120 GLN A N 1
ATOM 932 C CA . GLN A 1 120 ? -0.167 -1.437 4.343 1.00 98.62 120 GLN A CA 1
ATOM 933 C C . GLN A 1 120 ? 0.849 -0.796 5.283 1.00 98.62 120 GLN A C 1
ATOM 935 O O . GLN A 1 120 ? 2.055 -0.976 5.122 1.00 98.62 120 GLN A O 1
ATOM 940 N N . LEU A 1 121 ? 0.351 -0.057 6.268 1.00 98.62 121 LEU A N 1
ATOM 941 C CA . LEU A 1 121 ? 1.169 0.658 7.238 1.00 98.62 121 LEU A CA 1
ATOM 942 C C . LEU A 1 121 ? 0.866 0.147 8.647 1.00 98.62 121 LEU A C 1
ATOM 944 O O . LEU A 1 121 ? -0.302 -0.016 9.011 1.00 98.62 121 LEU A O 1
ATOM 948 N N . TYR A 1 122 ? 1.919 -0.073 9.429 1.00 98.50 122 TYR A N 1
ATOM 949 C CA . TYR A 1 122 ? 1.858 -0.583 10.796 1.00 98.50 122 TYR A CA 1
ATOM 950 C C . TYR A 1 122 ? 2.842 0.148 11.710 1.00 98.50 122 TYR A C 1
ATOM 952 O O . TYR A 1 122 ? 3.730 0.860 11.235 1.00 98.50 122 TYR A O 1
ATOM 960 N N . ARG A 1 123 ? 2.697 -0.065 13.020 1.00 97.69 123 ARG A N 1
ATOM 961 C CA . ARG A 1 123 ? 3.649 0.362 14.054 1.00 97.69 123 ARG A CA 1
ATOM 962 C C . ARG A 1 123 ? 4.302 -0.849 14.714 1.00 97.69 123 ARG A C 1
ATOM 964 O O . ARG A 1 123 ? 3.692 -1.911 14.782 1.00 97.69 123 ARG A O 1
ATOM 971 N N . ASP A 1 124 ? 5.515 -0.699 15.222 1.00 95.44 124 ASP A N 1
ATOM 972 C CA . ASP A 1 124 ? 6.103 -1.649 16.169 1.00 95.44 124 ASP A CA 1
ATOM 973 C C . ASP A 1 124 ? 5.955 -1.166 17.620 1.00 95.44 124 ASP A C 1
ATOM 975 O O . ASP A 1 124 ? 5.509 -0.048 17.893 1.00 95.44 124 ASP A O 1
ATOM 979 N N . ALA A 1 125 ? 6.324 -2.026 18.572 1.00 93.38 125 ALA A N 1
ATOM 980 C CA . ALA A 1 125 ? 6.245 -1.722 19.999 1.00 93.38 125 ALA A CA 1
ATOM 981 C C . ALA A 1 125 ? 7.227 -0.622 20.451 1.00 93.38 125 ALA A C 1
ATOM 983 O O . ALA A 1 125 ? 7.086 -0.094 21.553 1.00 93.38 125 ALA A O 1
ATOM 984 N N . GLN A 1 126 ? 8.219 -0.280 19.625 1.00 94.69 126 GLN A N 1
ATOM 985 C CA . GLN A 1 126 ? 9.206 0.770 19.875 1.00 94.69 126 GLN A CA 1
ATOM 986 C C . GLN A 1 126 ? 8.776 2.122 19.279 1.00 94.69 126 GLN A C 1
ATOM 988 O O . GLN A 1 126 ? 9.483 3.115 19.446 1.00 94.69 126 GLN A O 1
ATOM 993 N N . GLY A 1 127 ? 7.614 2.182 18.619 1.00 93.44 127 GLY A N 1
ATOM 994 C CA . GLY A 1 127 ? 7.087 3.388 17.980 1.00 93.44 127 GLY A CA 1
ATOM 995 C C . GLY A 1 127 ? 7.609 3.629 16.561 1.00 93.44 127 GLY A C 1
ATOM 996 O O . GLY A 1 127 ? 7.312 4.674 15.984 1.00 93.44 127 GLY A O 1
ATOM 997 N N . GLY A 1 128 ? 8.358 2.685 15.988 1.00 97.19 128 GLY A N 1
ATOM 998 C CA . GLY A 1 128 ? 8.746 2.688 14.583 1.00 97.19 128 GLY A CA 1
ATOM 999 C C . GLY A 1 128 ? 7.577 2.332 13.668 1.00 97.19 128 GLY A C 1
ATOM 1000 O O . GLY A 1 128 ? 6.612 1.679 14.072 1.00 97.19 128 GLY A O 1
ATOM 1001 N N . TYR A 1 129 ? 7.660 2.764 12.414 1.00 98.56 129 TYR A N 1
ATOM 1002 C CA . TYR A 1 129 ? 6.666 2.490 11.385 1.00 98.56 129 TYR A CA 1
ATOM 1003 C C . TYR A 1 129 ? 7.176 1.462 10.388 1.00 98.56 129 TYR A C 1
ATOM 1005 O O . TYR A 1 129 ? 8.343 1.484 9.998 1.00 98.56 129 TYR A O 1
ATOM 1013 N N . HIS A 1 130 ? 6.266 0.609 9.924 1.00 98.56 130 HIS A N 1
ATOM 1014 C CA . HIS A 1 130 ? 6.535 -0.431 8.936 1.00 98.56 130 HIS A CA 1
ATOM 1015 C C . HIS A 1 130 ? 5.571 -0.297 7.765 1.00 98.56 130 HIS A C 1
ATOM 1017 O O . HIS A 1 130 ? 4.365 -0.502 7.915 1.00 98.56 130 HIS A O 1
ATOM 1023 N N . LEU A 1 131 ? 6.111 0.041 6.596 1.00 98.81 131 LEU A N 1
ATOM 1024 C CA . LEU A 1 131 ? 5.410 -0.042 5.321 1.00 98.81 131 LEU A CA 1
ATOM 1025 C C . LEU A 1 131 ? 5.667 -1.422 4.732 1.00 98.81 131 LEU A C 1
ATOM 1027 O O . LEU A 1 131 ? 6.813 -1.778 4.473 1.00 98.81 131 LEU A O 1
ATOM 1031 N N . VAL A 1 132 ? 4.612 -2.186 4.487 1.00 98.75 132 VAL A N 1
ATOM 1032 C CA . VAL A 1 132 ? 4.711 -3.532 3.915 1.00 98.75 132 VAL A CA 1
ATOM 1033 C C . VAL A 1 132 ? 3.939 -3.623 2.612 1.00 98.75 132 VAL A C 1
ATOM 1035 O O . VAL A 1 132 ? 2.941 -2.929 2.437 1.00 98.75 132 VAL A O 1
ATOM 1038 N N . PHE A 1 133 ? 4.404 -4.462 1.693 1.00 98.69 133 PHE A N 1
ATOM 1039 C CA . PHE A 1 133 ? 3.831 -4.606 0.355 1.00 98.69 133 PHE A CA 1
ATOM 1040 C C . PHE A 1 133 ? 4.198 -5.963 -0.256 1.00 98.69 133 PHE A C 1
ATOM 1042 O O . PHE A 1 133 ? 5.179 -6.597 0.134 1.00 98.69 133 PHE A O 1
ATOM 1049 N N . SER A 1 134 ? 3.389 -6.424 -1.209 1.00 97.94 134 SER A N 1
ATOM 1050 C CA . SER A 1 134 ? 3.639 -7.631 -2.003 1.00 97.94 134 SER A CA 1
ATOM 1051 C C . SER A 1 134 ? 4.318 -7.288 -3.328 1.00 97.94 134 SER A C 1
ATOM 1053 O O . SER A 1 134 ? 4.113 -6.201 -3.872 1.00 97.94 134 SER A O 1
ATOM 1055 N N . THR A 1 135 ? 5.144 -8.199 -3.834 1.00 96.38 135 THR A N 1
ATOM 1056 C CA . THR A 1 135 ? 5.925 -7.979 -5.053 1.00 96.38 135 THR A CA 1
ATOM 1057 C C . THR A 1 135 ? 6.417 -9.287 -5.685 1.00 96.38 135 THR A C 1
ATOM 1059 O O . THR A 1 135 ? 6.501 -10.304 -4.992 1.00 96.38 135 THR A O 1
ATOM 1062 N N . TRP A 1 136 ? 6.767 -9.284 -6.975 1.00 93.69 136 TRP A N 1
ATOM 1063 C CA . TRP A 1 136 ? 7.154 -10.494 -7.718 1.00 93.69 136 TRP A CA 1
ATOM 1064 C C . TRP A 1 136 ? 8.655 -10.557 -8.013 1.00 93.69 136 TRP A C 1
ATOM 1066 O O . TRP A 1 136 ? 9.218 -9.651 -8.627 1.00 93.69 136 TRP A O 1
ATOM 1076 N N . ALA A 1 137 ? 9.294 -11.699 -7.732 1.00 90.94 137 ALA A N 1
ATOM 1077 C CA . ALA A 1 137 ? 10.741 -11.870 -7.920 1.00 90.94 137 ALA A CA 1
ATOM 1078 C C . ALA A 1 137 ? 11.224 -11.579 -9.356 1.00 90.94 137 ALA A C 1
ATOM 1080 O O . ALA A 1 137 ? 12.362 -11.164 -9.574 1.00 90.94 137 ALA A O 1
ATOM 1081 N N . LYS A 1 138 ? 10.350 -11.794 -10.351 1.00 86.81 138 LYS A N 1
ATOM 1082 C CA . LYS A 1 138 ? 10.665 -11.677 -11.782 1.00 86.81 138 LYS A CA 1
ATOM 1083 C C . LYS A 1 138 ? 11.159 -10.286 -12.190 1.00 86.81 138 LYS A C 1
ATOM 1085 O O . LYS A 1 138 ? 12.035 -10.193 -13.047 1.00 86.81 138 LYS A O 1
ATOM 1090 N N . ASN A 1 139 ? 10.563 -9.230 -11.642 1.00 81.06 139 ASN A N 1
ATOM 1091 C CA . ASN A 1 139 ? 10.844 -7.848 -12.047 1.00 81.06 139 ASN A CA 1
ATOM 1092 C C . ASN A 1 139 ? 11.165 -6.929 -10.866 1.00 81.06 139 ASN A C 1
ATOM 1094 O O . ASN A 1 139 ? 11.648 -5.822 -11.093 1.00 81.06 139 ASN A O 1
ATOM 1098 N N . ASP A 1 140 ? 10.910 -7.375 -9.639 1.00 89.31 140 ASP A N 1
ATOM 1099 C CA . ASP A 1 140 ? 10.852 -6.499 -8.487 1.00 89.31 140 ASP A CA 1
ATOM 1100 C C . ASP A 1 140 ? 11.787 -6.971 -7.370 1.00 89.31 140 ASP A C 1
ATOM 1102 O O . ASP A 1 140 ? 11.478 -7.877 -6.593 1.00 89.31 140 ASP A O 1
ATOM 1106 N N . PHE A 1 141 ? 12.965 -6.355 -7.285 1.00 87.56 141 PHE A N 1
ATOM 1107 C CA . PHE A 1 141 ? 13.940 -6.699 -6.257 1.00 87.56 141 PHE A CA 1
ATOM 1108 C C . PHE A 1 141 ? 14.869 -5.534 -5.931 1.00 87.56 141 PHE A C 1
ATOM 1110 O O . PHE A 1 141 ? 15.385 -4.837 -6.803 1.00 87.56 141 PHE A O 1
ATOM 1117 N N . ALA A 1 142 ? 15.148 -5.373 -4.640 1.00 92.12 142 ALA A N 1
ATOM 1118 C CA . ALA A 1 142 ? 16.192 -4.486 -4.141 1.00 92.12 142 ALA A CA 1
ATOM 1119 C C . ALA A 1 142 ? 17.507 -5.257 -3.919 1.00 92.12 142 ALA A C 1
ATOM 1121 O O . ALA A 1 142 ? 17.461 -6.473 -3.688 1.00 92.12 142 ALA A O 1
ATOM 1122 N N . PRO A 1 143 ? 18.673 -4.582 -3.882 1.00 91.00 143 PRO A N 1
ATOM 1123 C CA . PRO A 1 143 ? 19.955 -5.223 -3.566 1.00 91.00 143 PRO A CA 1
ATOM 1124 C C . PRO A 1 143 ? 19.934 -6.061 -2.274 1.00 91.00 143 PRO A C 1
ATOM 1126 O O . PRO A 1 143 ? 20.559 -7.115 -2.205 1.00 91.00 143 PRO A O 1
ATOM 1129 N N . THR A 1 144 ? 19.153 -5.643 -1.275 1.00 92.94 144 THR A N 1
ATOM 1130 C CA . THR A 1 144 ? 19.010 -6.315 0.029 1.00 92.94 144 THR A CA 1
ATOM 1131 C C . THR A 1 144 ? 18.105 -7.549 0.019 1.00 92.94 144 THR A C 1
ATOM 1133 O O . THR A 1 144 ? 18.114 -8.327 0.970 1.00 92.94 144 THR A O 1
ATOM 1136 N N . THR A 1 145 ? 17.323 -7.763 -1.041 1.00 92.69 145 THR A N 1
ATOM 1137 C CA . THR A 1 145 ? 16.305 -8.834 -1.088 1.00 92.69 145 THR A CA 1
ATOM 1138 C C . THR A 1 145 ? 16.816 -10.141 -1.689 1.00 92.69 145 THR A C 1
ATOM 1140 O O . THR A 1 145 ? 16.163 -11.174 -1.543 1.00 92.69 145 THR A O 1
ATOM 1143 N N . GLN A 1 146 ? 18.004 -10.123 -2.311 1.00 91.44 146 GLN A N 1
ATOM 1144 C CA . GLN A 1 146 ? 18.606 -11.279 -2.992 1.00 91.44 146 GLN A CA 1
ATOM 1145 C C . GLN A 1 146 ? 17.699 -11.861 -4.093 1.00 91.44 146 GLN A C 1
ATOM 1147 O O . GLN A 1 146 ? 17.582 -13.075 -4.221 1.00 91.44 146 GLN A O 1
ATOM 1152 N N . GLN A 1 147 ? 17.028 -10.992 -4.864 1.00 91.44 147 GLN A N 1
ATOM 1153 C CA . GLN A 1 147 ? 16.086 -11.380 -5.931 1.00 91.44 147 GLN A CA 1
ATOM 1154 C C . GLN A 1 147 ? 14.921 -12.260 -5.454 1.00 91.44 147 GLN A C 1
ATOM 1156 O O . GLN A 1 147 ? 14.335 -13.015 -6.226 1.00 91.44 147 GLN A O 1
ATOM 1161 N N . ARG A 1 148 ? 14.568 -12.168 -4.172 1.00 93.00 148 ARG A N 1
ATOM 1162 C CA . ARG A 1 148 ? 13.363 -12.797 -3.637 1.00 93.00 148 ARG A CA 1
ATOM 1163 C C . ARG A 1 148 ? 12.233 -11.782 -3.713 1.00 93.00 148 ARG A C 1
ATOM 1165 O O . ARG A 1 148 ? 12.394 -10.680 -3.204 1.00 93.00 148 ARG A O 1
ATOM 1172 N N . GLY A 1 149 ? 11.133 -12.168 -4.352 1.00 93.56 149 GLY A N 1
ATOM 1173 C CA . GLY A 1 149 ? 9.843 -11.500 -4.213 1.00 93.56 149 GLY A CA 1
ATOM 1174 C C . GLY A 1 149 ? 9.095 -12.016 -2.986 1.00 93.56 149 GLY A C 1
ATOM 1175 O O . GLY A 1 149 ? 9.661 -12.711 -2.134 1.00 93.56 149 GLY A O 1
ATOM 1176 N N . GLY A 1 150 ? 7.793 -11.755 -2.940 1.00 96.06 150 GLY A N 1
ATOM 1177 C CA . GLY A 1 150 ? 6.901 -12.138 -1.853 1.00 96.06 150 GLY A CA 1
ATOM 1178 C C . GLY A 1 150 ? 6.406 -10.912 -1.104 1.00 96.06 150 GLY A C 1
ATOM 1179 O O . GLY A 1 150 ? 5.955 -9.946 -1.712 1.00 96.06 150 GLY A O 1
ATOM 1180 N N . PHE A 1 151 ? 6.461 -10.957 0.223 1.00 98.25 151 PHE A N 1
ATOM 1181 C CA . PHE A 1 151 ? 5.999 -9.892 1.101 1.00 98.25 151 PHE A CA 1
ATOM 1182 C C . PHE A 1 151 ? 7.181 -9.187 1.757 1.00 98.25 151 PHE A C 1
ATOM 1184 O O . PHE A 1 151 ? 7.947 -9.797 2.509 1.00 98.25 151 PHE A O 1
ATOM 1191 N N . HIS A 1 152 ? 7.357 -7.912 1.429 1.00 98.25 152 HIS A N 1
ATOM 1192 C CA . HIS A 1 152 ? 8.488 -7.092 1.850 1.00 98.25 152 HIS A CA 1
ATOM 1193 C C . HIS A 1 152 ? 8.046 -6.032 2.861 1.00 98.25 152 HIS A C 1
ATOM 1195 O O . HIS A 1 152 ? 6.868 -5.677 2.927 1.00 98.25 152 HIS A O 1
ATOM 1201 N N . GLY A 1 153 ? 9.003 -5.520 3.635 1.00 98.00 153 GLY A N 1
ATOM 1202 C CA . GLY A 1 153 ? 8.802 -4.433 4.588 1.00 98.00 153 GLY A CA 1
ATOM 1203 C C . GLY A 1 153 ? 9.911 -3.386 4.515 1.00 98.00 153 GLY A C 1
ATOM 1204 O O . GLY A 1 153 ? 11.070 -3.723 4.290 1.00 98.00 153 GLY A O 1
ATOM 1205 N N . MET A 1 154 ? 9.558 -2.122 4.722 1.00 98.44 154 MET A N 1
ATOM 1206 C CA . MET A 1 154 ? 10.465 -0.988 4.913 1.00 98.44 154 MET A CA 1
ATOM 1207 C C . MET A 1 154 ? 10.165 -0.360 6.272 1.00 98.44 154 MET A C 1
ATOM 1209 O O . MET A 1 154 ? 8.997 -0.217 6.638 1.00 98.44 154 MET A O 1
ATOM 1213 N N . THR A 1 155 ? 11.202 0.040 7.003 1.00 97.88 155 THR A N 1
ATOM 1214 C CA . THR A 1 155 ? 11.065 0.615 8.349 1.00 97.88 155 THR A CA 1
ATOM 1215 C C . THR A 1 155 ? 11.455 2.088 8.342 1.00 97.88 155 THR A C 1
ATOM 1217 O O . THR A 1 155 ? 12.373 2.490 7.625 1.00 97.88 155 THR A O 1
ATOM 1220 N N . SER A 1 156 ? 10.768 2.897 9.144 1.00 98.31 156 SER A N 1
ATOM 1221 C CA . SER A 1 156 ? 11.078 4.315 9.318 1.00 98.31 156 SER A CA 1
ATOM 1222 C C . SER A 1 156 ? 10.676 4.809 10.710 1.00 98.31 156 SER A C 1
ATOM 1224 O O . SER A 1 156 ? 9.667 4.346 11.243 1.00 98.31 156 SER A O 1
ATOM 1226 N N . PRO A 1 157 ? 11.394 5.779 11.307 1.00 97.19 157 PRO A N 1
ATOM 1227 C CA . PRO A 1 157 ? 10.911 6.475 12.499 1.00 97.19 157 PRO A CA 1
ATOM 1228 C C . PRO A 1 157 ? 9.689 7.371 12.218 1.00 97.19 157 PRO A C 1
ATOM 1230 O O . PRO A 1 157 ? 9.021 7.793 13.157 1.00 97.19 157 PRO A O 1
ATOM 1233 N N . ALA A 1 158 ? 9.374 7.666 10.949 1.00 97.00 158 ALA A N 1
ATOM 1234 C CA . ALA A 1 158 ? 8.235 8.493 10.557 1.00 97.00 158 ALA A CA 1
ATOM 1235 C C . ALA A 1 158 ? 7.465 7.870 9.385 1.00 97.00 158 ALA A C 1
ATOM 1237 O O . ALA A 1 158 ? 8.035 7.536 8.352 1.00 97.00 158 ALA A O 1
ATOM 1238 N N . TRP A 1 159 ? 6.139 7.779 9.493 1.00 97.44 159 TRP A N 1
ATOM 1239 C CA . TRP A 1 159 ? 5.324 7.100 8.479 1.00 97.44 159 TRP A CA 1
ATOM 1240 C C . TRP A 1 159 ? 5.254 7.804 7.117 1.00 97.44 159 TRP A C 1
ATOM 1242 O O . TRP A 1 159 ? 4.819 7.206 6.136 1.00 97.44 159 TRP A O 1
ATOM 1252 N N . ARG A 1 160 ? 5.635 9.081 7.036 1.00 97.25 160 ARG A N 1
ATOM 1253 C CA . ARG A 1 160 ? 5.545 9.861 5.791 1.00 97.25 160 ARG A CA 1
ATOM 1254 C C . ARG A 1 160 ? 6.687 9.604 4.817 1.00 97.25 160 ARG A C 1
ATOM 1256 O O . ARG A 1 160 ? 6.597 10.047 3.679 1.00 97.25 160 ARG A O 1
ATOM 1263 N N . THR A 1 161 ? 7.749 8.936 5.252 1.00 97.00 161 THR A N 1
ATOM 1264 C CA . THR A 1 161 ? 8.960 8.786 4.447 1.00 97.00 161 THR A CA 1
ATOM 1265 C C . THR A 1 161 ? 9.626 7.458 4.761 1.00 97.00 161 THR A C 1
ATOM 1267 O O . THR A 1 161 ? 9.982 7.198 5.909 1.00 97.00 161 THR A O 1
ATOM 1270 N N . PHE A 1 162 ? 9.809 6.628 3.740 1.00 98.19 162 PHE A N 1
ATOM 1271 C CA . PHE A 1 162 ? 10.467 5.328 3.812 1.00 98.19 162 PHE A CA 1
ATOM 1272 C C . PHE A 1 162 ? 11.585 5.253 2.772 1.00 98.19 162 PHE A C 1
ATOM 1274 O O . PHE A 1 162 ? 11.367 4.829 1.638 1.00 98.19 162 PHE A O 1
ATOM 1281 N N . ASP A 1 163 ? 12.795 5.614 3.194 1.00 94.69 163 ASP A N 1
ATOM 1282 C CA . ASP A 1 163 ? 13.984 5.632 2.327 1.00 94.69 163 ASP A CA 1
ATOM 1283 C C . ASP A 1 163 ? 14.952 4.477 2.624 1.00 94.69 163 ASP A C 1
ATOM 1285 O O . ASP A 1 163 ? 15.943 4.274 1.922 1.00 94.69 163 ASP A O 1
ATOM 1289 N N . GLN A 1 164 ? 14.681 3.708 3.682 1.00 95.12 164 GLN A N 1
ATOM 1290 C CA . GLN A 1 164 ? 15.520 2.580 4.067 1.00 95.12 164 GLN A CA 1
ATOM 1291 C C . GLN A 1 164 ? 15.318 1.391 3.122 1.00 95.12 164 GLN A C 1
ATOM 1293 O O . GLN A 1 164 ? 14.191 1.139 2.681 1.00 95.12 164 GLN A O 1
ATOM 1298 N N . PRO A 1 165 ? 16.375 0.609 2.837 1.00 95.31 165 PRO A N 1
ATOM 1299 C CA . PRO A 1 165 ? 16.244 -0.603 2.048 1.00 95.31 165 PRO A CA 1
ATOM 1300 C C . PRO A 1 165 ? 15.210 -1.581 2.625 1.00 95.31 165 PRO A C 1
ATOM 1302 O O . PRO A 1 165 ? 15.173 -1.787 3.839 1.00 95.31 165 PRO A O 1
ATOM 1305 N N . PRO A 1 166 ? 14.391 -2.227 1.778 1.00 97.12 166 PRO A N 1
ATOM 1306 C CA . PRO A 1 166 ? 13.410 -3.192 2.233 1.00 97.12 166 PRO A CA 1
ATOM 1307 C C . PRO A 1 166 ? 14.072 -4.494 2.677 1.00 97.12 166 PRO A C 1
ATOM 1309 O O . PRO A 1 166 ? 15.149 -4.877 2.204 1.00 97.12 166 PRO A O 1
ATOM 1312 N N . SER A 1 167 ? 13.361 -5.212 3.536 1.00 96.88 167 SER A N 1
ATOM 1313 C CA . SER A 1 167 ? 13.644 -6.582 3.944 1.00 96.88 167 SER A CA 1
ATOM 1314 C C . SER A 1 167 ? 12.525 -7.523 3.489 1.00 96.88 167 SER A C 1
ATOM 1316 O O . SER A 1 167 ? 11.390 -7.106 3.251 1.00 96.88 167 SER A O 1
ATOM 1318 N N . VAL A 1 168 ? 12.853 -8.806 3.339 1.00 97.75 168 VAL A N 1
ATOM 1319 C CA . VAL A 1 168 ? 11.880 -9.854 3.002 1.00 97.75 168 VAL A CA 1
ATOM 1320 C C . VAL A 1 168 ? 11.263 -10.378 4.297 1.00 97.75 168 VAL A C 1
ATOM 1322 O O . VAL A 1 168 ? 11.973 -10.971 5.107 1.00 97.75 168 VAL A O 1
ATOM 1325 N N . LEU A 1 169 ? 9.955 -10.191 4.481 1.00 97.81 169 LEU A N 1
ATOM 1326 C CA . LEU A 1 169 ? 9.205 -10.725 5.627 1.00 97.81 169 LEU A CA 1
ATOM 1327 C C . LEU A 1 169 ? 8.739 -12.162 5.372 1.00 97.81 169 LEU A C 1
ATOM 1329 O O . LEU A 1 169 ? 8.787 -13.008 6.260 1.00 97.81 169 LEU A O 1
ATOM 1333 N N . LEU A 1 170 ? 8.303 -12.441 4.143 1.00 97.81 170 LEU A N 1
ATOM 1334 C CA . LEU A 1 170 ? 7.941 -13.776 3.679 1.00 97.81 170 LEU A CA 1
ATOM 1335 C C . LEU A 1 170 ? 8.313 -13.896 2.195 1.00 97.81 170 LEU A C 1
ATOM 1337 O O . LEU A 1 170 ? 7.759 -13.150 1.388 1.00 97.81 170 LEU A O 1
ATOM 1341 N N . PRO A 1 171 ? 9.229 -14.797 1.804 1.00 96.56 171 PRO A N 1
ATOM 1342 C CA . PRO A 1 171 ? 9.602 -14.950 0.402 1.00 96.56 171 PRO A CA 1
ATOM 1343 C C . PRO A 1 171 ? 8.457 -15.551 -0.420 1.00 96.56 171 PRO A C 1
ATOM 1345 O O . PRO A 1 171 ? 7.653 -16.322 0.099 1.00 96.56 171 PRO A O 1
ATOM 1348 N N . GLU A 1 172 ? 8.443 -15.282 -1.726 1.00 95.00 172 GLU A N 1
ATOM 1349 C CA . GLU A 1 172 ? 7.485 -15.851 -2.691 1.00 95.00 172 GLU A CA 1
ATOM 1350 C C . GLU A 1 172 ? 7.438 -17.390 -2.639 1.00 95.00 172 GLU A C 1
ATOM 1352 O O . GLU A 1 172 ? 6.367 -17.988 -2.717 1.00 95.00 172 GLU A O 1
ATOM 1357 N N . ALA A 1 173 ? 8.584 -18.038 -2.386 1.00 94.62 173 ALA A N 1
ATOM 1358 C CA . ALA A 1 173 ? 8.690 -19.488 -2.178 1.00 94.62 173 ALA A CA 1
ATOM 1359 C C . ALA A 1 173 ? 7.878 -20.009 -0.973 1.00 94.62 173 ALA A C 1
ATOM 1361 O O . ALA A 1 173 ? 7.621 -21.204 -0.871 1.00 94.62 173 ALA A O 1
ATOM 1362 N N . GLY A 1 174 ? 7.453 -19.122 -0.068 1.00 95.00 174 GLY A N 1
ATOM 1363 C CA . GLY A 1 174 ? 6.504 -19.422 1.001 1.00 95.00 174 GLY A CA 1
ATOM 1364 C C . GLY A 1 174 ? 5.066 -19.630 0.512 1.00 95.00 174 GLY A C 1
ATOM 1365 O O . GLY A 1 174 ? 4.205 -19.976 1.322 1.00 95.00 174 GLY A O 1
ATOM 1366 N N . GLY A 1 175 ? 4.789 -19.421 -0.780 1.00 96.50 175 GLY A N 1
ATOM 1367 C CA . GLY A 1 175 ? 3.529 -19.767 -1.442 1.00 96.50 175 GLY A CA 1
ATOM 1368 C C . GLY A 1 175 ? 2.341 -18.877 -1.072 1.00 96.50 175 GLY A C 1
ATOM 1369 O O . GLY A 1 175 ? 1.200 -19.307 -1.236 1.00 96.50 175 GLY A O 1
ATOM 1370 N N . LEU A 1 176 ? 2.585 -17.678 -0.530 1.00 97.62 176 LEU A N 1
ATOM 1371 C CA . LEU A 1 176 ? 1.552 -16.675 -0.255 1.00 97.62 176 LEU A CA 1
ATOM 1372 C C . LEU A 1 176 ? 1.795 -15.411 -1.078 1.00 97.62 176 LEU A C 1
ATOM 1374 O O . LEU A 1 176 ? 2.932 -14.959 -1.207 1.00 97.62 176 LEU A O 1
ATOM 1378 N N . TYR A 1 177 ? 0.711 -14.814 -1.568 1.00 97.38 177 TYR A N 1
ATOM 1379 C CA . TYR A 1 177 ? 0.728 -13.531 -2.266 1.00 97.38 177 TYR A CA 1
ATOM 1380 C C . TYR A 1 177 ? -0.385 -12.598 -1.786 1.00 97.38 177 TYR A C 1
ATOM 1382 O O . TYR A 1 177 ? -1.306 -13.032 -1.090 1.00 97.38 177 TYR A O 1
ATOM 1390 N N . ALA A 1 178 ? -0.310 -11.316 -2.161 1.00 96.88 178 ALA A N 1
ATOM 1391 C CA . ALA A 1 178 ? -1.248 -10.276 -1.725 1.00 96.88 178 ALA A CA 1
ATOM 1392 C C . ALA A 1 178 ? -1.431 -10.285 -0.194 1.00 96.88 178 ALA A C 1
ATOM 1394 O O . ALA A 1 178 ? -2.546 -10.255 0.336 1.00 96.88 178 ALA A O 1
ATOM 1395 N N . CYS A 1 179 ? -0.302 -10.397 0.506 1.00 98.25 179 CYS A N 1
ATOM 1396 C CA . CYS A 1 179 ? -0.247 -10.635 1.937 1.00 98.25 179 CYS A CA 1
ATOM 1397 C C . CYS A 1 179 ? -0.694 -9.413 2.746 1.00 98.25 179 CYS A C 1
ATOM 1399 O O . CYS A 1 179 ? -0.556 -8.258 2.336 1.00 98.25 179 CYS A O 1
ATOM 1401 N N . ARG A 1 180 ? -1.205 -9.688 3.942 1.00 97.88 180 ARG A N 1
ATOM 1402 C CA . ARG A 1 180 ? -1.595 -8.727 4.970 1.00 97.88 180 ARG A CA 1
ATOM 1403 C C . ARG A 1 180 ? -1.069 -9.174 6.320 1.00 97.88 180 ARG A C 1
ATOM 1405 O O . ARG A 1 180 ? -0.942 -10.371 6.562 1.00 97.88 180 ARG A O 1
ATOM 1412 N N . ILE A 1 181 ? -0.817 -8.218 7.203 1.00 98.38 181 ILE A N 1
ATOM 1413 C CA . ILE A 1 181 ? -0.548 -8.496 8.616 1.00 98.38 181 ILE A CA 1
ATOM 1414 C C . ILE A 1 181 ? -1.844 -8.263 9.384 1.00 98.38 181 ILE A C 1
ATOM 1416 O O . ILE A 1 181 ? -2.488 -7.226 9.200 1.00 98.38 181 ILE A O 1
ATOM 1420 N N . ILE A 1 182 ? -2.234 -9.227 10.217 1.00 97.75 182 ILE A N 1
ATOM 1421 C CA . ILE A 1 182 ? -3.443 -9.155 11.045 1.00 97.75 182 ILE A CA 1
ATOM 1422 C C . ILE A 1 182 ? -3.022 -8.916 12.502 1.00 97.75 182 ILE A C 1
ATOM 1424 O O . ILE A 1 182 ? -2.596 -9.868 13.162 1.00 97.75 182 ILE A O 1
ATOM 1428 N N . PRO A 1 183 ? -3.099 -7.670 13.017 1.00 96.94 183 PRO A N 1
ATOM 1429 C CA . PRO A 1 183 ? -2.669 -7.347 14.379 1.00 96.94 183 PRO A CA 1
ATOM 1430 C C . PRO A 1 183 ? -3.361 -8.193 15.454 1.00 96.94 183 PRO A C 1
ATOM 1432 O O . PRO A 1 183 ? -2.716 -8.623 16.403 1.00 96.94 183 PRO A O 1
ATOM 1435 N N . GLU A 1 184 ? -4.644 -8.510 15.268 1.00 96.44 184 GLU A N 1
ATOM 1436 C CA . GLU A 1 184 ? -5.458 -9.315 16.188 1.00 96.44 184 GLU A CA 1
ATOM 1437 C C . GLU A 1 184 ? -5.011 -10.784 16.276 1.00 96.44 184 GLU A C 1
ATOM 1439 O O . GLU A 1 184 ? -5.450 -11.516 17.160 1.00 96.44 184 GLU A O 1
ATOM 1444 N N . LEU A 1 185 ? -4.143 -11.225 15.361 1.00 97.06 185 LEU A N 1
ATOM 1445 C CA . LEU A 1 185 ? -3.517 -12.546 15.354 1.00 97.06 185 LEU A CA 1
ATOM 1446 C C . LEU A 1 185 ? -2.020 -12.443 15.690 1.00 97.06 185 LEU A C 1
ATOM 1448 O O . LEU A 1 185 ? -1.200 -13.117 15.071 1.00 97.06 185 LEU A O 1
ATOM 1452 N N . ASP A 1 186 ? -1.652 -11.577 16.638 1.00 96.50 186 ASP A N 1
ATOM 1453 C CA . ASP A 1 186 ? -0.263 -11.285 17.036 1.00 96.50 186 ASP A CA 1
ATOM 1454 C C . ASP A 1 186 ? 0.613 -10.761 15.878 1.00 96.50 186 ASP A C 1
ATOM 1456 O O . ASP A 1 186 ? 1.816 -11.040 15.785 1.00 96.50 186 ASP A O 1
ATOM 1460 N N . GLY A 1 187 ? -0.002 -10.033 14.942 1.00 97.12 187 GLY A N 1
ATOM 1461 C CA . GLY A 1 187 ? 0.667 -9.573 13.728 1.00 97.12 187 GLY A CA 1
ATOM 1462 C C . GLY A 1 187 ? 1.019 -10.719 12.776 1.00 97.12 187 GLY A C 1
ATOM 1463 O O . GLY A 1 187 ? 2.085 -10.712 12.160 1.00 97.12 187 GLY A O 1
ATOM 1464 N N . GLU A 1 188 ? 0.170 -11.739 12.663 1.00 98.44 188 GLU A N 1
ATOM 1465 C CA . GLU A 1 188 ? 0.432 -12.839 11.739 1.00 98.44 188 GLU A CA 1
ATOM 1466 C C . GLU A 1 188 ? 0.283 -12.417 10.270 1.00 98.44 188 GLU A C 1
ATOM 1468 O O . GLU A 1 188 ? -0.666 -11.719 9.900 1.00 98.44 188 GLU A O 1
ATOM 1473 N N . ILE A 1 189 ? 1.202 -12.888 9.418 1.00 98.56 189 ILE A N 1
ATOM 1474 C CA . ILE A 1 189 ? 1.110 -12.716 7.964 1.00 98.56 189 ILE A CA 1
ATOM 1475 C C . ILE A 1 189 ? 0.095 -13.718 7.397 1.00 98.56 189 ILE A C 1
ATOM 1477 O O . ILE A 1 189 ? 0.227 -14.934 7.569 1.00 98.56 189 ILE A O 1
ATOM 1481 N N . VAL A 1 190 ? -0.898 -13.204 6.677 1.00 98.44 190 VAL A N 1
ATOM 1482 C CA . VAL A 1 190 ? -1.960 -13.958 6.001 1.00 98.44 190 VAL A CA 1
ATOM 1483 C C . VAL A 1 190 ? -2.008 -13.530 4.540 1.00 98.44 190 VAL A C 1
ATOM 1485 O O . VAL A 1 190 ? -1.913 -12.344 4.243 1.00 98.44 190 VAL A O 1
ATOM 1488 N N . GLY A 1 191 ? -2.177 -14.467 3.613 1.00 98.12 191 GLY A N 1
ATOM 1489 C CA . GLY A 1 191 ? -2.202 -14.154 2.185 1.00 98.12 191 GLY A CA 1
ATOM 1490 C C . GLY A 1 191 ? -3.035 -15.135 1.379 1.00 98.12 191 GLY A C 1
ATOM 1491 O O . GLY A 1 191 ? -3.634 -16.064 1.923 1.00 98.12 191 GLY A O 1
ATOM 1492 N N . PHE A 1 192 ? -3.074 -14.909 0.072 1.00 97.88 192 PHE A N 1
ATOM 1493 C CA . PHE A 1 192 ? -3.658 -15.838 -0.882 1.00 97.88 192 PHE A CA 1
ATOM 1494 C C . PHE A 1 192 ? -2.676 -16.975 -1.174 1.00 97.88 192 PHE A C 1
ATOM 1496 O O . PHE A 1 192 ? -1.527 -16.713 -1.529 1.00 97.88 192 PHE A O 1
ATOM 1503 N N . ASP A 1 193 ? -3.119 -18.222 -1.032 1.00 97.62 193 ASP A N 1
ATOM 1504 C CA . ASP A 1 193 ? -2.310 -19.401 -1.327 1.00 97.62 193 ASP A CA 1
ATOM 1505 C C . ASP A 1 193 ? -2.179 -19.606 -2.841 1.00 97.62 193 ASP A C 1
ATOM 1507 O O . ASP A 1 193 ? -3.165 -19.851 -3.537 1.00 97.62 193 ASP A O 1
ATOM 1511 N N . LEU A 1 194 ? -0.951 -19.518 -3.353 1.00 94.81 194 LEU A N 1
ATOM 1512 C CA . LEU A 1 194 ? -0.669 -19.635 -4.786 1.00 94.81 194 LEU A CA 1
ATOM 1513 C C . LEU A 1 194 ? -0.831 -21.061 -5.336 1.00 94.81 194 LEU A C 1
ATOM 1515 O O . LEU A 1 194 ? -0.956 -21.231 -6.547 1.00 94.81 194 LEU A O 1
ATOM 1519 N N . HIS A 1 195 ? -0.819 -22.082 -4.479 1.00 94.94 195 HIS A N 1
ATOM 1520 C CA . HIS A 1 195 ? -0.877 -23.487 -4.880 1.00 94.94 195 HIS A CA 1
ATOM 1521 C C . HIS A 1 195 ? -2.292 -24.050 -4.807 1.00 94.94 195 HIS A C 1
ATOM 1523 O O . HIS A 1 195 ? -2.721 -24.774 -5.703 1.00 94.94 195 HIS A O 1
ATOM 1529 N N . THR A 1 196 ? -3.003 -23.741 -3.725 1.00 95.75 196 THR A N 1
ATOM 1530 C CA . THR A 1 196 ? -4.325 -24.317 -3.434 1.00 95.75 196 THR A CA 1
ATOM 1531 C C . THR A 1 196 ? -5.468 -23.328 -3.644 1.00 95.75 196 THR A C 1
ATOM 1533 O O . THR A 1 196 ? -6.620 -23.742 -3.772 1.00 95.75 196 THR A O 1
ATOM 1536 N N . GLY A 1 197 ? -5.161 -22.032 -3.743 1.00 94.81 197 GLY A N 1
ATOM 1537 C CA . GLY A 1 197 ? -6.152 -20.967 -3.757 1.00 94.81 197 GLY A CA 1
ATOM 1538 C C . GLY A 1 197 ? -6.765 -20.709 -2.377 1.00 94.81 197 GLY A C 1
ATOM 1539 O O . GLY A 1 197 ? -6.736 -21.538 -1.471 1.00 94.81 197 GLY A O 1
ATOM 1540 N N . GLY A 1 198 ? -7.361 -19.529 -2.214 1.00 95.69 198 GLY A N 1
ATOM 1541 C CA . GLY A 1 198 ? -7.990 -19.123 -0.956 1.00 95.69 198 GLY A CA 1
ATOM 1542 C C . GLY A 1 198 ? -7.009 -18.503 0.040 1.00 95.69 198 GLY A C 1
ATOM 1543 O O . GLY A 1 198 ? -5.872 -18.189 -0.296 1.00 95.69 198 GLY A O 1
ATOM 1544 N N . ILE A 1 199 ? -7.487 -18.246 1.258 1.00 97.06 199 ILE A N 1
ATOM 1545 C CA . ILE A 1 199 ? -6.729 -17.538 2.298 1.00 97.06 199 ILE A CA 1
ATOM 1546 C C . ILE A 1 199 ? -5.974 -18.551 3.163 1.00 97.06 199 ILE A C 1
ATOM 1548 O O . ILE A 1 199 ? -6.593 -19.459 3.718 1.00 97.06 199 ILE A O 1
ATOM 1552 N N . ARG A 1 200 ? -4.664 -18.352 3.353 1.00 97.81 200 ARG A N 1
ATOM 1553 C CA . ARG A 1 200 ? -3.832 -19.158 4.258 1.00 97.81 200 ARG A CA 1
ATOM 1554 C C . ARG A 1 200 ? -3.015 -18.290 5.221 1.00 97.81 200 ARG A C 1
ATOM 1556 O O . ARG A 1 200 ? -2.514 -17.219 4.880 1.00 97.81 200 ARG A O 1
ATOM 1563 N N . ARG A 1 201 ? -2.883 -18.803 6.445 1.00 97.88 201 ARG A N 1
ATOM 1564 C CA . ARG A 1 201 ? -2.043 -18.292 7.535 1.00 97.88 201 ARG A CA 1
ATOM 1565 C C . ARG A 1 201 ? -0.596 -18.761 7.357 1.00 97.88 201 ARG A C 1
ATOM 1567 O O . ARG A 1 201 ? -0.369 -19.926 7.031 1.00 97.88 201 ARG A O 1
ATOM 1574 N N . SER A 1 202 ? 0.376 -17.870 7.539 1.00 97.69 202 SER A N 1
ATOM 1575 C CA . SER A 1 202 ? 1.797 -18.211 7.368 1.00 97.69 202 SER A CA 1
ATOM 1576 C C . SER A 1 202 ? 2.432 -18.869 8.597 1.00 97.69 202 SER A C 1
ATOM 1578 O O . SER A 1 202 ? 3.450 -19.539 8.451 1.00 97.69 202 SER A O 1
ATOM 1580 N N . GLY A 1 203 ? 1.887 -18.647 9.798 1.00 97.56 203 GLY A N 1
ATOM 1581 C CA . GLY A 1 203 ? 2.551 -18.941 11.070 1.00 97.56 203 GLY A CA 1
ATOM 1582 C C . GLY A 1 203 ? 3.614 -17.914 11.491 1.00 97.56 203 GLY A C 1
ATOM 1583 O O . GLY A 1 203 ? 4.111 -17.988 12.613 1.00 97.56 203 GLY A O 1
ATOM 1584 N N . ILE A 1 204 ? 3.961 -16.942 10.637 1.00 98.06 204 ILE A N 1
ATOM 1585 C CA . ILE A 1 204 ? 4.949 -15.895 10.935 1.00 98.06 204 ILE A CA 1
ATOM 1586 C C . ILE A 1 204 ? 4.257 -14.743 11.657 1.00 98.06 204 ILE A C 1
ATOM 1588 O O . ILE A 1 204 ? 3.379 -14.098 11.085 1.00 98.06 204 ILE A O 1
ATOM 1592 N N . LYS A 1 205 ? 4.694 -14.458 12.886 1.00 97.69 205 LYS A N 1
ATOM 1593 C CA . LYS A 1 205 ? 4.178 -13.379 13.738 1.00 97.69 205 LYS A CA 1
ATOM 1594 C C . LYS A 1 205 ? 5.158 -12.211 13.780 1.00 97.69 205 LYS A C 1
ATOM 1596 O O . LYS A 1 205 ? 6.268 -12.370 14.282 1.00 97.69 205 LYS A O 1
ATOM 1601 N N . THR A 1 206 ? 4.751 -11.045 13.286 1.00 97.25 206 THR A N 1
ATOM 1602 C CA . THR A 1 206 ? 5.598 -9.840 13.272 1.00 97.25 206 THR A CA 1
ATOM 1603 C C . THR A 1 206 ? 5.503 -9.022 14.554 1.00 97.25 206 THR A C 1
ATOM 1605 O O . THR A 1 206 ? 6.359 -8.174 14.784 1.00 97.25 206 THR A O 1
ATOM 1608 N N . GLN A 1 207 ? 4.469 -9.250 15.376 1.00 97.19 207 GLN A N 1
ATOM 1609 C CA . GLN A 1 207 ? 4.127 -8.406 16.530 1.00 97.19 207 GLN A CA 1
ATOM 1610 C C . GLN A 1 207 ? 3.822 -6.942 16.161 1.00 97.19 207 GLN A C 1
ATOM 1612 O O . GLN A 1 207 ? 3.799 -6.069 17.029 1.00 97.19 207 GLN A O 1
ATOM 1617 N N . PHE A 1 208 ? 3.584 -6.650 14.878 1.00 97.75 208 PHE A N 1
ATOM 1618 C CA . PHE A 1 208 ? 3.229 -5.303 14.448 1.00 97.75 208 PHE A CA 1
ATOM 1619 C C . PHE A 1 208 ? 1.811 -4.942 14.885 1.00 97.75 208 PHE A C 1
ATOM 1621 O O . PHE A 1 208 ? 0.873 -5.737 14.800 1.00 97.75 208 PHE A O 1
ATOM 1628 N N . GLN A 1 209 ? 1.661 -3.695 15.304 1.00 97.12 209 GLN A N 1
ATOM 1629 C CA . GLN A 1 209 ? 0.414 -3.084 15.722 1.00 97.12 209 GLN A CA 1
ATOM 1630 C C . GLN A 1 209 ? -0.235 -2.356 14.545 1.00 97.12 209 GLN A C 1
ATOM 1632 O O . GLN A 1 209 ? 0.438 -1.775 13.688 1.00 97.12 209 GLN A O 1
ATOM 1637 N N . GLY A 1 210 ? -1.566 -2.382 14.494 1.00 96.75 210 GLY A N 1
ATOM 1638 C CA . GLY A 1 210 ? -2.323 -1.648 13.485 1.00 96.75 210 GLY A CA 1
ATOM 1639 C C . GLY A 1 210 ? -2.199 -0.135 13.662 1.00 96.75 210 GLY A C 1
ATOM 1640 O O . GLY A 1 210 ? -2.106 0.365 14.781 1.00 96.75 210 GLY A O 1
ATOM 1641 N N . MET A 1 211 ? -2.246 0.601 12.551 1.00 97.56 211 MET A N 1
ATOM 1642 C CA . MET A 1 211 ? -2.580 2.027 12.597 1.00 97.56 211 MET A CA 1
ATOM 1643 C C . MET A 1 211 ? -4.025 2.210 13.084 1.00 97.56 211 MET A C 1
ATOM 1645 O O . MET A 1 211 ? -4.844 1.298 12.939 1.00 97.56 211 MET A O 1
ATOM 1649 N N . ASP A 1 212 ? -4.358 3.390 13.609 1.00 96.88 212 ASP A N 1
ATOM 1650 C CA . ASP A 1 212 ? -5.745 3.722 13.938 1.00 96.88 212 ASP A CA 1
ATOM 1651 C C . ASP A 1 212 ? -6.594 3.724 12.656 1.00 96.88 212 ASP A C 1
ATOM 1653 O O . ASP A 1 212 ? -6.229 4.314 11.635 1.00 96.88 212 ASP A O 1
ATOM 1657 N N . ARG A 1 213 ? -7.706 2.993 12.685 1.00 94.94 213 ARG A N 1
ATOM 1658 C CA . ARG A 1 213 ? -8.641 2.822 11.565 1.00 94.94 213 ARG A CA 1
ATOM 1659 C C . ARG A 1 213 ? -10.093 2.954 12.029 1.00 94.94 213 ARG A C 1
ATOM 1661 O O . ARG A 1 213 ? -10.997 2.490 11.332 1.00 94.94 213 ARG A O 1
ATOM 1668 N N . ASP A 1 214 ? -10.323 3.572 13.189 1.00 93.44 214 ASP A N 1
ATOM 1669 C CA . ASP A 1 214 ? -11.664 3.868 13.684 1.00 93.44 214 ASP A CA 1
ATOM 1670 C C . ASP A 1 214 ? -12.204 5.169 13.073 1.00 93.44 214 ASP A C 1
ATOM 1672 O O . ASP A 1 214 ? -11.982 6.281 13.552 1.00 93.44 214 ASP A O 1
ATOM 1676 N N . PHE A 1 215 ? -12.982 5.021 12.003 1.00 92.12 215 PHE A N 1
ATOM 1677 C CA . PHE A 1 215 ? -13.625 6.144 11.325 1.00 92.12 215 PHE A CA 1
ATOM 1678 C C . PHE A 1 215 ? -15.040 6.455 11.849 1.00 92.12 215 PHE A C 1
ATOM 1680 O O . PHE A 1 215 ? -15.781 7.179 11.186 1.00 92.12 215 PHE A O 1
ATOM 1687 N N . SER A 1 216 ? -15.444 5.938 13.014 1.00 87.75 216 SER A N 1
ATOM 1688 C CA . SER A 1 216 ? -16.813 6.083 13.544 1.00 87.75 216 SER A CA 1
ATOM 1689 C C . SER A 1 216 ? -17.265 7.536 13.742 1.00 87.75 216 SER A C 1
ATOM 1691 O O . SER A 1 216 ? -18.447 7.839 13.590 1.00 87.75 216 SER A O 1
ATOM 1693 N N . ARG A 1 217 ? -16.330 8.453 14.023 1.00 86.06 217 ARG A N 1
ATOM 1694 C CA . ARG A 1 217 ? -16.606 9.890 14.211 1.00 86.06 217 ARG A CA 1
ATOM 1695 C C . ARG A 1 217 ? -16.748 10.703 12.917 1.00 86.06 217 ARG A C 1
ATOM 1697 O O . ARG A 1 217 ? -17.019 11.898 12.991 1.00 86.06 217 ARG A O 1
ATOM 1704 N N . PHE A 1 218 ? -16.507 10.106 11.750 1.00 86.19 218 PHE A N 1
ATOM 1705 C CA . PHE A 1 218 ? -16.492 10.824 10.473 1.00 86.19 218 PHE A CA 1
ATOM 1706 C C . PHE A 1 218 ? -17.851 10.727 9.777 1.00 86.19 218 PHE A C 1
ATOM 1708 O O . PHE A 1 218 ? -18.530 9.702 9.836 1.00 86.19 218 PHE A O 1
ATOM 1715 N N . ALA A 1 219 ? -18.250 11.800 9.095 1.00 79.56 219 ALA A N 1
ATOM 1716 C CA . ALA A 1 219 ? -19.487 11.810 8.330 1.00 79.56 219 ALA A CA 1
ATOM 1717 C C . ALA A 1 219 ? -19.343 10.972 7.052 1.00 79.56 219 ALA A C 1
ATOM 1719 O O . ALA A 1 219 ? -18.371 11.102 6.305 1.00 79.56 219 ALA A O 1
ATOM 1720 N N . PHE A 1 220 ? -20.350 10.145 6.774 1.00 79.19 220 PHE A N 1
ATOM 1721 C CA . PHE A 1 220 ? -20.493 9.400 5.524 1.00 79.19 220 PHE A CA 1
ATOM 1722 C C . PHE A 1 220 ? -21.819 9.792 4.868 1.00 79.19 220 PHE A C 1
ATOM 1724 O O . PHE A 1 220 ? -22.762 10.168 5.560 1.00 79.19 220 PHE A O 1
ATOM 1731 N N . LEU A 1 221 ? -21.907 9.713 3.532 1.00 65.12 221 LEU A N 1
ATOM 1732 C CA . LEU A 1 221 ? -23.094 10.106 2.751 1.00 65.12 221 LEU A CA 1
ATOM 1733 C C . LEU A 1 221 ? -24.421 9.760 3.455 1.00 65.12 221 LEU A C 1
ATOM 1735 O O . LEU A 1 221 ? -24.813 8.589 3.510 1.00 65.12 221 LEU A O 1
ATOM 1739 N N . GLY A 1 222 ? -25.113 10.794 3.944 1.00 55.44 222 GLY A N 1
ATOM 1740 C CA . GLY A 1 222 ? -26.440 10.692 4.552 1.00 55.44 222 GLY A CA 1
ATOM 1741 C C . GLY A 1 222 ? -26.487 10.439 6.063 1.00 55.44 222 GLY A C 1
ATOM 1742 O O . GLY A 1 222 ? -27.585 10.274 6.589 1.00 55.44 222 GLY A O 1
ATOM 1743 N N . SER A 1 223 ? -25.370 10.450 6.799 1.00 49.06 223 SER A N 1
ATOM 1744 C CA . SER A 1 223 ? -25.386 10.313 8.261 1.00 49.06 223 SER A CA 1
ATOM 1745 C C . SER A 1 223 ? -25.758 11.623 8.979 1.00 49.06 223 SER A C 1
ATOM 1747 O O . SER A 1 223 ? -25.006 12.141 9.796 1.00 49.06 223 SER A O 1
ATOM 1749 N N . ARG A 1 224 ? -26.990 12.102 8.767 1.00 39.62 224 ARG A N 1
ATOM 1750 C CA . ARG A 1 224 ? -27.860 12.312 9.933 1.00 39.62 224 ARG A CA 1
ATOM 1751 C C . ARG A 1 224 ? -28.465 10.948 10.257 1.00 39.62 224 ARG A C 1
ATOM 1753 O O . ARG A 1 224 ? -29.647 10.715 10.022 1.00 39.62 224 ARG A O 1
ATOM 1760 N N . LEU A 1 225 ? -27.641 10.029 10.756 1.00 42.34 225 LEU A N 1
ATOM 1761 C CA . LEU A 1 225 ? -28.158 8.892 11.506 1.00 42.34 225 LEU A CA 1
ATOM 1762 C C . LEU A 1 225 ? -28.598 9.496 12.837 1.00 42.34 225 LEU A C 1
ATOM 1764 O O . LEU A 1 225 ? -27.797 9.653 13.751 1.00 42.34 225 LEU A O 1
ATOM 1768 N N . ARG A 1 226 ? -29.840 9.994 12.858 1.00 32.00 226 ARG A N 1
ATOM 1769 C CA . ARG A 1 226 ? -30.506 10.435 14.080 1.00 32.00 226 ARG A CA 1
ATOM 1770 C C . ARG A 1 226 ? -30.487 9.245 15.040 1.00 32.00 226 ARG A C 1
ATOM 1772 O O . ARG A 1 226 ? -31.089 8.220 14.725 1.00 32.00 226 ARG A O 1
ATOM 1779 N N . THR A 1 227 ? -29.765 9.381 16.145 1.00 35.88 227 THR A N 1
ATOM 1780 C CA . THR A 1 227 ? -30.171 8.773 17.415 1.00 35.88 227 THR A CA 1
ATOM 1781 C C . THR A 1 227 ? -31.449 9.441 17.887 1.00 35.88 227 THR A C 1
ATOM 1783 O O . THR A 1 227 ? -31.519 10.686 17.737 1.00 35.88 227 THR A O 1
#

Sequence (227 aa):
YTSRDRHQDNGTIQNIGMACATTPRGPWRRTPLRLQPGGDYVRQQLAGDRAPHAWRDPFLFLDEGQVYMVLSAKSSAAPLGKNGAVGLLRLRGNDFSAGVWEILDAIASPQWYAEMEVPQLYRDAQGGYHLVFSTWAKNDFAPTTQQRGGFHGMTSPAWRTFDQPPSVLLPEAGGLYACRIIPELDGEIVGFDLHTGGIRRSGIKTQFQGMDRDFSRFAFLGSRLRT

Secondary structure (DSSP, 8-state):
-EE--TTTSSS---EE--EE-SSTTS--EE-S--B---TTB--SPPTT-SS---EEEEEEEEETTEEEEEEEEEBSSSPTTS-EEEEEEEEGGGBTTTT-EEEEEEEE--SS-S--EEEEEEE-TTS-EEEEEEE-TTT---GGGTT--EEEEEEESSTT---SPPEEEEEGGGSEEEEEEEGGGTSEEEEEETTT-SEEEEEEE--PEEPB---TTSB-TT-----